Protein AF-A0A444HBX6-F1 (afdb_monomer_lite)

Organism: NCBI:txid2502784

Radius of gyration: 24.11 Å; chains: 1; bounding box: 71×38×73 Å

pLDDT: mean 81.41, std 16.34, range [41.31, 98.38]

Secondary structure (DSSP, 8-state):
----------------PPP-------TT-----PPPHHHHHHHHHHHHHTSHHHHHHHHHHHHHHHHH---S-GGG--SHHHHHHHHHHSGGGSS-SSHHHHHHHHHHHHHHHHHHHHHTHHHHHHHHHH-TTHHHHHSPPPP----HHHHHHHHHHHHHHHHHHHHHHHHHTSS-SSTTHHHHHHHHHHHHHHHHHHHHHHHHHHHHHHT-

Foldseek 3Di:
DDDDDDDDDDDDDDDPDDDDDDPPPDPDPPDPPDDDLLNQLLVLVVVLCPDPLNVVLLVLLLVLLQQLQDLDQLVVQLDPVSVLVSCVVCVVVGNQPDSVSNVVSVVVNLVSLVVSCVVSVSNLVSLQVVAAPSQLVNPDQDDDDDDPLLVVLSVQLRVQLSVLSNQLRRQLRPDDDDPSNSSSNSSSSNNSSSSNVVSVVSSVVSCVVVVD

Structure (mmCIF, N/CA/C/O backbone):
data_AF-A0A444HBX6-F1
#
_entry.id   AF-A0A444HBX6-F1
#
loop_
_atom_site.group_PDB
_atom_site.id
_atom_site.type_symbol
_atom_site.label_atom_id
_atom_site.label_alt_id
_atom_site.label_comp_id
_atom_site.label_asym_id
_atom_site.label_entity_id
_atom_site.label_seq_id
_atom_site.pdbx_PDB_ins_code
_atom_site.Cartn_x
_atom_site.Cartn_y
_atom_site.Cartn_z
_atom_site.occupancy
_atom_site.B_iso_or_equiv
_atom_site.auth_seq_id
_atom_site.auth_comp_id
_atom_site.auth_asym_id
_atom_site.auth_atom_id
_atom_site.pdbx_PDB_model_num
ATOM 1 N N . MET A 1 1 ? -36.139 23.690 -35.657 1.00 41.31 1 MET A N 1
ATOM 2 C CA . MET A 1 1 ? -35.366 24.179 -36.821 1.00 41.31 1 MET A CA 1
ATOM 3 C C . MET A 1 1 ? -34.159 23.275 -37.006 1.00 41.31 1 MET A C 1
ATOM 5 O O . MET A 1 1 ? -33.381 23.130 -36.076 1.00 41.31 1 MET A O 1
ATOM 9 N N . LYS A 1 2 ? -34.064 22.611 -38.162 1.00 42.12 2 LYS A N 1
ATOM 10 C CA . LYS A 1 2 ? -32.923 21.779 -38.570 1.00 42.12 2 LYS A CA 1
ATOM 11 C C . LYS A 1 2 ? -31.726 22.678 -38.880 1.00 42.12 2 LYS A C 1
ATOM 13 O O . LYS A 1 2 ? -31.923 23.624 -39.636 1.00 42.12 2 LYS A O 1
ATOM 18 N N . LYS A 1 3 ? -30.519 22.333 -38.421 1.00 56.31 3 LYS A N 1
ATOM 19 C CA . LYS A 1 3 ? -29.278 22.606 -39.165 1.00 56.31 3 LYS A CA 1
ATOM 20 C C . LYS A 1 3 ? -28.307 21.440 -38.992 1.00 56.31 3 LYS A C 1
ATOM 22 O O . LYS A 1 3 ? -27.805 21.177 -37.908 1.00 56.31 3 LYS A O 1
ATOM 27 N N . VAL A 1 4 ? -28.140 20.738 -40.104 1.00 56.91 4 VAL A N 1
ATOM 28 C CA . VAL A 1 4 ? -27.097 19.764 -40.412 1.00 56.91 4 VAL A CA 1
ATOM 29 C C . VAL A 1 4 ? -25.818 20.548 -40.707 1.00 56.91 4 VAL A C 1
ATOM 31 O O . VAL A 1 4 ? -25.890 21.538 -41.433 1.00 56.91 4 VAL A O 1
ATOM 34 N N . PHE A 1 5 ? -24.671 20.099 -40.199 1.00 60.59 5 PHE A N 1
ATOM 35 C CA . PHE A 1 5 ? -23.374 20.401 -40.803 1.00 60.59 5 PHE A CA 1
ATOM 36 C C . PHE A 1 5 ? -22.521 19.134 -40.810 1.00 60.59 5 PHE A C 1
ATOM 38 O O . PHE A 1 5 ? -22.325 18.482 -39.789 1.00 60.59 5 PHE A O 1
ATOM 45 N N . LEU A 1 6 ? -22.097 18.783 -42.017 1.00 62.16 6 LEU A N 1
ATOM 46 C CA . LEU A 1 6 ? -21.413 17.573 -42.433 1.00 62.16 6 LEU A CA 1
ATOM 47 C C . LEU A 1 6 ? -20.254 18.058 -43.303 1.00 62.16 6 LEU A C 1
ATOM 49 O O . LEU A 1 6 ? -20.517 18.692 -44.317 1.00 62.16 6 LEU A O 1
ATOM 53 N N . LEU A 1 7 ? -19.008 17.829 -42.887 1.00 55.97 7 LEU A N 1
ATOM 54 C CA . LEU A 1 7 ? -17.778 18.012 -43.678 1.00 55.97 7 LEU A CA 1
ATOM 55 C C . LEU A 1 7 ? -16.644 17.344 -42.868 1.00 55.97 7 LEU A C 1
ATOM 57 O O . LEU A 1 7 ? -16.314 17.815 -41.788 1.00 55.97 7 LEU A O 1
ATOM 61 N N . ALA A 1 8 ? -16.233 16.104 -43.143 1.00 52.81 8 ALA A N 1
ATOM 62 C CA . ALA A 1 8 ? -15.392 15.643 -44.253 1.00 52.81 8 ALA A CA 1
ATOM 63 C C . ALA A 1 8 ? -14.004 16.312 -44.282 1.00 52.81 8 ALA A C 1
ATOM 65 O O . ALA A 1 8 ? -13.866 17.405 -44.815 1.00 52.81 8 ALA A O 1
ATOM 66 N N . SER A 1 9 ? -12.976 15.615 -43.780 1.00 62.78 9 SER A N 1
ATOM 67 C CA . SER A 1 9 ? -11.655 15.602 -44.425 1.00 62.78 9 SER A CA 1
ATOM 68 C C . SER A 1 9 ? -10.832 14.397 -43.963 1.00 62.78 9 SER A C 1
ATOM 70 O O . SER A 1 9 ? -10.358 14.332 -42.832 1.00 62.78 9 SER A O 1
ATOM 72 N N . MET A 1 10 ? -10.671 13.441 -44.877 1.00 53.47 10 MET A N 1
ATOM 73 C CA . MET A 1 10 ? -9.572 12.479 -44.894 1.00 53.47 10 MET A CA 1
ATOM 74 C C . MET A 1 10 ? -8.239 13.219 -45.044 1.00 53.47 10 MET A C 1
ATOM 76 O O . MET A 1 10 ? -8.146 14.119 -45.873 1.00 53.47 10 MET A O 1
ATOM 80 N N . CYS A 1 11 ? -7.212 12.751 -44.337 1.00 62.53 11 CYS A N 1
ATOM 81 C CA . CYS A 1 11 ? -5.825 12.767 -44.799 1.00 62.53 11 CYS A CA 1
ATOM 82 C C . CYS A 1 11 ? -5.153 11.480 -44.303 1.00 62.53 11 CYS A C 1
ATOM 84 O O . CYS A 1 11 ? -4.666 11.407 -43.178 1.00 62.53 11 CYS A O 1
ATOM 86 N N . LEU A 1 12 ? -5.166 10.455 -45.156 1.00 54.81 12 LEU A N 1
ATOM 87 C CA . LEU A 1 12 ? -4.178 9.383 -45.133 1.00 54.81 12 LEU A CA 1
ATOM 88 C C . LEU A 1 12 ? -2.981 9.876 -45.944 1.00 54.81 12 LEU A C 1
ATOM 90 O O . LEU A 1 12 ? -3.142 10.167 -47.127 1.00 54.81 12 LEU A O 1
ATOM 94 N N . ILE A 1 13 ? -1.794 9.922 -45.344 1.00 64.31 13 ILE A N 1
ATOM 95 C CA . ILE A 1 13 ? -0.553 9.753 -46.100 1.00 64.31 13 ILE A CA 1
ATOM 96 C C . ILE A 1 13 ? 0.488 9.060 -45.229 1.00 64.31 13 ILE A C 1
ATOM 98 O O . ILE A 1 13 ? 0.796 9.474 -44.114 1.00 64.31 13 ILE A O 1
ATOM 102 N N . PHE A 1 14 ? 0.968 7.959 -45.792 1.00 51.47 14 PHE A N 1
ATOM 103 C CA . PHE A 1 14 ? 2.057 7.117 -45.349 1.00 51.47 14 PHE A CA 1
ATOM 104 C C . PHE A 1 14 ? 3.378 7.889 -45.397 1.00 51.47 14 PHE A C 1
ATOM 106 O O . PHE A 1 14 ? 3.681 8.515 -46.410 1.00 51.47 14 PHE A O 1
ATOM 113 N N . SER A 1 15 ? 4.201 7.734 -44.362 1.00 47.50 15 SER A N 1
ATOM 114 C CA . SER A 1 15 ? 5.647 7.950 -44.458 1.00 47.50 15 SER A CA 1
ATOM 115 C C . SER A 1 15 ? 6.360 6.679 -44.011 1.00 47.50 15 SER A C 1
ATOM 117 O O . SER A 1 15 ? 6.789 6.551 -42.868 1.00 47.50 15 SER A O 1
ATOM 119 N N . CYS A 1 16 ? 6.474 5.727 -44.937 1.00 49.69 16 CYS A N 1
ATOM 120 C CA . CYS A 1 16 ? 7.562 4.758 -44.927 1.00 49.69 16 CYS A CA 1
ATOM 121 C C . CYS A 1 16 ? 8.830 5.525 -45.321 1.00 49.69 16 CYS A C 1
ATOM 123 O O . CYS A 1 16 ? 9.009 5.879 -46.485 1.00 49.69 16 CYS A O 1
ATOM 125 N N . SER A 1 17 ? 9.673 5.851 -44.343 1.00 45.94 17 SER A N 1
ATOM 126 C CA . SER A 1 17 ? 11.019 6.344 -44.627 1.00 45.94 17 SER A CA 1
ATOM 127 C C . SER A 1 17 ? 11.849 5.180 -45.150 1.00 45.94 17 SER A C 1
ATOM 129 O O . SER A 1 17 ? 11.986 4.169 -44.467 1.00 45.94 17 SER A O 1
ATOM 131 N N . ASN A 1 18 ? 12.381 5.350 -46.358 1.00 52.59 18 ASN A N 1
ATOM 132 C CA . ASN A 1 18 ? 13.258 4.402 -47.029 1.00 52.59 18 ASN A CA 1
ATOM 133 C C . ASN A 1 18 ? 14.454 4.008 -46.155 1.00 52.59 18 ASN A C 1
ATOM 135 O O . ASN A 1 18 ? 15.141 4.868 -45.594 1.00 52.59 18 ASN A O 1
ATOM 139 N N . GLU A 1 19 ? 14.715 2.703 -46.134 1.00 50.31 19 GLU A N 1
ATOM 140 C CA . GLU A 1 19 ? 15.995 2.107 -45.776 1.00 50.31 19 GLU A CA 1
ATOM 141 C C . GLU A 1 19 ? 17.095 2.708 -46.658 1.00 50.31 19 GLU A C 1
ATOM 143 O O . GLU A 1 19 ? 17.028 2.698 -47.889 1.00 50.31 19 GLU A O 1
ATOM 148 N N . LYS A 1 20 ? 18.114 3.265 -46.008 1.00 53.78 20 LYS A N 1
ATOM 149 C CA . LYS A 1 20 ? 19.443 3.378 -46.592 1.00 53.78 20 LYS A CA 1
ATOM 150 C C . LYS A 1 20 ? 20.302 2.359 -45.873 1.00 53.78 20 LYS A C 1
ATOM 152 O O . LYS A 1 20 ? 20.535 2.509 -44.674 1.00 53.78 20 LYS A O 1
ATOM 157 N N . ASP A 1 21 ? 20.762 1.366 -46.620 1.00 53.25 21 ASP A N 1
ATOM 158 C CA . ASP A 1 21 ? 21.836 0.480 -46.204 1.00 53.25 21 ASP A CA 1
ATOM 159 C C . ASP A 1 21 ? 23.070 1.326 -45.888 1.00 53.25 21 ASP A C 1
ATOM 161 O O . ASP A 1 21 ? 23.710 1.913 -46.763 1.00 53.25 21 ASP A O 1
ATOM 165 N N . ILE A 1 22 ? 23.358 1.438 -44.596 1.00 52.16 22 ILE A N 1
ATOM 166 C CA . ILE A 1 22 ? 24.622 1.938 -44.086 1.00 52.16 22 ILE A CA 1
ATOM 167 C C . ILE A 1 22 ? 25.452 0.694 -43.767 1.00 52.16 22 ILE A C 1
ATOM 169 O O . ILE A 1 22 ? 25.302 0.092 -42.705 1.00 52.16 22 ILE A O 1
ATOM 173 N N . GLU A 1 23 ? 26.339 0.307 -44.683 1.00 51.31 23 GLU A N 1
ATOM 174 C CA . GLU A 1 23 ? 27.456 -0.582 -44.358 1.00 51.31 23 GLU A CA 1
ATOM 175 C C . GLU A 1 23 ? 28.467 0.201 -43.506 1.00 51.31 23 GLU A C 1
ATOM 177 O O . GLU A 1 23 ? 29.349 0.895 -44.013 1.00 51.31 23 GLU A O 1
ATOM 182 N N . LEU A 1 24 ? 28.323 0.117 -42.181 1.00 48.78 24 LEU A N 1
ATOM 183 C CA . LEU A 1 24 ? 29.358 0.534 -41.237 1.00 48.78 24 LEU A CA 1
ATOM 184 C C . LEU A 1 24 ? 30.285 -0.652 -40.974 1.00 48.78 24 LEU A C 1
ATOM 186 O O . LEU A 1 24 ? 30.012 -1.524 -40.151 1.00 48.78 24 LEU A O 1
ATOM 190 N N . ASN A 1 25 ? 31.403 -0.659 -41.692 1.00 60.06 25 ASN A N 1
ATOM 191 C CA . ASN A 1 25 ? 32.564 -1.477 -41.380 1.00 60.06 25 ASN A CA 1
ATOM 192 C C . ASN A 1 25 ? 33.281 -0.863 -40.164 1.00 60.06 25 ASN A C 1
ATOM 194 O O . ASN A 1 25 ? 34.172 -0.030 -40.324 1.00 60.06 25 ASN A O 1
ATOM 198 N N . ASP A 1 26 ? 32.846 -1.223 -38.954 1.00 48.97 26 ASP A N 1
ATOM 199 C CA . ASP A 1 26 ? 33.481 -0.787 -37.708 1.00 48.97 26 ASP A CA 1
ATOM 200 C C . ASP A 1 26 ? 33.892 -1.996 -36.856 1.00 48.97 26 ASP A C 1
ATOM 202 O O . ASP A 1 26 ? 33.161 -2.504 -36.001 1.00 48.97 26 ASP A O 1
ATOM 206 N N . SER A 1 27 ? 35.105 -2.477 -37.119 1.00 55.25 27 SER A N 1
ATOM 207 C CA . SER A 1 27 ? 35.748 -3.616 -36.453 1.00 55.25 27 SER A CA 1
ATOM 208 C C . SER A 1 27 ? 36.220 -3.314 -35.022 1.00 55.25 27 SER A C 1
ATOM 210 O O . SER A 1 27 ? 37.177 -3.923 -34.555 1.00 55.25 27 SER A O 1
ATOM 212 N N . ASN A 1 28 ? 35.569 -2.392 -34.305 1.00 54.25 28 ASN A N 1
ATOM 213 C CA . ASN A 1 28 ? 35.835 -2.109 -32.890 1.00 54.25 28 ASN A CA 1
ATOM 214 C C . ASN A 1 28 ? 34.568 -1.736 -32.098 1.00 54.25 28 ASN A C 1
ATOM 216 O O . ASN A 1 28 ? 34.609 -0.953 -31.144 1.00 54.25 28 ASN A O 1
ATOM 220 N N . SER A 1 29 ? 33.430 -2.343 -32.445 1.00 43.62 29 SER A N 1
ATOM 221 C CA . SER A 1 29 ? 32.210 -2.235 -31.643 1.00 43.62 29 SER A CA 1
ATOM 222 C C . SER A 1 29 ? 32.393 -2.943 -30.296 1.00 43.62 29 SER A C 1
ATOM 224 O O . SER A 1 29 ? 32.225 -4.157 -30.168 1.00 43.62 29 SER A O 1
ATOM 226 N N . LYS A 1 30 ? 32.738 -2.175 -29.253 1.00 52.16 30 LYS A N 1
ATOM 227 C CA . LYS A 1 30 ? 32.404 -2.547 -27.874 1.00 52.16 30 LYS A CA 1
ATOM 228 C C . LYS A 1 30 ? 30.903 -2.797 -27.870 1.00 52.16 30 LYS A C 1
ATOM 230 O O . LYS A 1 30 ? 30.147 -1.839 -28.007 1.00 52.16 30 LYS A O 1
ATOM 235 N N . SER A 1 31 ? 30.485 -4.059 -27.757 1.00 45.28 31 SER A N 1
ATOM 236 C CA . SER A 1 31 ? 29.070 -4.421 -27.779 1.00 45.28 31 SER A CA 1
ATOM 237 C C . SER A 1 31 ? 28.326 -3.538 -26.781 1.00 45.28 31 SER A C 1
ATOM 239 O O . SER A 1 31 ? 28.537 -3.656 -25.570 1.00 45.28 31 SER A O 1
ATOM 241 N N . ILE A 1 32 ? 27.496 -2.625 -27.281 1.00 51.28 32 ILE A N 1
ATOM 242 C CA . ILE A 1 32 ? 26.556 -1.882 -26.453 1.00 51.28 32 ILE A CA 1
ATOM 243 C C . ILE A 1 32 ? 25.589 -2.947 -25.947 1.00 51.28 32 ILE A C 1
ATOM 245 O O . ILE A 1 32 ? 24.684 -3.361 -26.669 1.00 51.28 32 ILE A O 1
ATOM 249 N N . GLN A 1 33 ? 25.842 -3.476 -24.749 1.00 52.78 33 GLN A N 1
ATOM 250 C CA . GLN A 1 33 ? 24.923 -4.411 -24.123 1.00 52.78 33 GLN A CA 1
ATOM 251 C C . GLN A 1 33 ? 23.609 -3.659 -23.931 1.00 52.78 33 GLN A C 1
ATOM 253 O O . GLN A 1 33 ? 23.530 -2.706 -23.152 1.00 52.78 33 GLN A O 1
ATOM 258 N N . GLN A 1 34 ? 22.588 -4.043 -24.696 1.00 60.56 34 GLN A N 1
ATOM 259 C CA . GLN A 1 34 ? 21.232 -3.595 -24.431 1.00 60.56 34 GLN A CA 1
ATOM 260 C C . GLN A 1 34 ? 20.900 -4.007 -22.998 1.00 60.56 34 GLN A C 1
ATOM 262 O O . GLN A 1 34 ? 20.965 -5.189 -22.663 1.00 60.56 34 GLN A O 1
ATOM 267 N N . LYS A 1 35 ? 20.584 -3.023 -22.149 1.00 64.62 35 LYS A N 1
ATOM 268 C CA . LYS A 1 35 ? 20.084 -3.282 -20.797 1.00 64.62 35 LYS A CA 1
ATOM 269 C C . LYS A 1 35 ? 18.912 -4.250 -20.884 1.00 64.62 35 LYS A C 1
ATOM 271 O O . LYS A 1 35 ? 18.015 -4.055 -21.712 1.00 64.62 35 LYS A O 1
ATOM 276 N N . THR A 1 36 ? 18.926 -5.265 -20.030 1.00 76.38 36 THR A N 1
ATOM 277 C CA . THR A 1 36 ? 17.813 -6.206 -19.940 1.00 76.38 36 THR A CA 1
ATOM 278 C C . THR A 1 36 ? 16.554 -5.461 -19.486 1.00 76.38 36 THR A C 1
ATOM 280 O O . THR A 1 36 ? 16.629 -4.382 -18.892 1.00 76.38 36 THR A O 1
ATOM 283 N N . THR A 1 37 ? 15.373 -6.013 -19.759 1.00 73.81 37 THR A N 1
ATOM 284 C CA . THR A 1 37 ? 14.104 -5.454 -19.257 1.00 73.81 37 THR A CA 1
ATOM 285 C C . THR A 1 37 ? 14.088 -5.387 -17.721 1.00 73.81 37 THR A C 1
ATOM 287 O O . THR A 1 37 ? 13.593 -4.430 -17.133 1.00 73.81 37 THR A O 1
ATOM 290 N N . THR A 1 38 ? 14.760 -6.323 -17.043 1.00 75.25 38 THR A N 1
ATOM 291 C CA . THR A 1 38 ? 14.945 -6.293 -15.582 1.00 75.25 38 THR A CA 1
ATOM 292 C C . THR A 1 38 ? 15.789 -5.100 -15.109 1.00 75.25 38 THR A C 1
ATOM 294 O O . THR A 1 38 ? 15.423 -4.459 -14.125 1.00 75.25 38 THR A O 1
ATOM 297 N N . ASP A 1 39 ? 16.854 -4.723 -15.827 1.00 84.75 39 ASP A N 1
ATOM 298 C CA . ASP A 1 39 ? 17.668 -3.545 -15.474 1.00 84.75 39 ASP A CA 1
ATOM 299 C C . ASP A 1 39 ? 16.888 -2.231 -15.627 1.00 84.75 39 ASP A C 1
ATOM 301 O O . ASP A 1 39 ? 17.108 -1.270 -14.884 1.00 84.75 39 ASP A O 1
ATOM 305 N N . LYS A 1 40 ? 15.974 -2.172 -16.605 1.00 90.06 40 LYS A N 1
ATOM 306 C CA . LYS A 1 40 ? 15.079 -1.022 -16.794 1.00 90.06 40 LYS A CA 1
ATOM 307 C C . LYS A 1 40 ? 14.058 -0.928 -15.671 1.00 90.06 40 LYS A C 1
ATOM 309 O O . LYS A 1 40 ? 13.887 0.153 -15.116 1.00 90.06 40 LYS A O 1
ATOM 314 N N . LEU A 1 41 ? 13.443 -2.050 -15.296 1.00 88.62 41 LEU A N 1
ATOM 315 C CA . LEU A 1 41 ? 12.495 -2.093 -14.187 1.00 88.62 41 LEU A CA 1
ATOM 316 C C . LEU A 1 41 ? 13.138 -1.617 -12.880 1.00 88.62 41 LEU A C 1
ATOM 318 O O . LEU A 1 41 ? 12.551 -0.792 -12.188 1.00 88.62 41 LEU A O 1
ATOM 322 N N . ALA A 1 42 ? 14.354 -2.079 -12.571 1.00 90.94 42 ALA A N 1
ATOM 323 C CA . ALA A 1 42 ? 15.092 -1.642 -11.386 1.00 90.94 42 ALA A CA 1
ATOM 324 C C . ALA A 1 42 ? 15.354 -0.125 -11.396 1.00 90.94 42 ALA A C 1
ATOM 326 O O . ALA A 1 42 ? 15.133 0.548 -10.390 1.00 90.94 42 ALA A O 1
ATOM 327 N N . LEU A 1 43 ? 15.771 0.426 -12.544 1.00 93.31 43 LEU A N 1
ATOM 328 C CA . LEU A 1 43 ? 15.991 1.864 -12.718 1.00 93.31 43 LEU A CA 1
ATOM 329 C C . LEU A 1 43 ? 14.699 2.675 -12.537 1.00 93.31 43 LEU A C 1
ATOM 331 O O . LEU A 1 43 ? 14.703 3.693 -11.843 1.00 93.31 43 LEU A O 1
ATOM 335 N N . TYR A 1 44 ? 13.600 2.248 -13.161 1.00 93.00 44 TYR A N 1
ATOM 336 C CA . TYR A 1 44 ? 12.317 2.940 -13.053 1.00 93.00 44 TYR A CA 1
ATOM 337 C C . TYR A 1 44 ? 11.717 2.821 -11.657 1.00 93.00 44 TYR A C 1
ATOM 339 O O . TYR A 1 44 ? 11.150 3.790 -11.165 1.00 93.00 44 TYR A O 1
ATOM 347 N N . TYR A 1 45 ? 11.896 1.682 -10.990 1.00 92.38 45 TYR A N 1
ATOM 348 C CA . TYR A 1 45 ? 11.498 1.514 -9.599 1.00 92.38 45 TYR A CA 1
ATOM 349 C C . TYR A 1 45 ? 12.282 2.445 -8.674 1.00 92.38 45 TYR A C 1
ATOM 351 O O . TYR A 1 45 ? 11.668 3.151 -7.882 1.00 92.38 45 TYR A O 1
ATOM 359 N N . ASP A 1 46 ? 13.613 2.504 -8.799 1.00 93.50 46 ASP A N 1
ATOM 360 C CA . ASP A 1 46 ? 14.430 3.418 -7.993 1.00 93.50 46 ASP A CA 1
ATOM 361 C C . ASP A 1 46 ? 14.054 4.884 -8.263 1.00 93.50 46 ASP A C 1
ATOM 363 O O . ASP A 1 46 ? 13.922 5.675 -7.333 1.00 93.50 46 ASP A O 1
ATOM 367 N N . THR A 1 47 ? 13.768 5.237 -9.518 1.00 95.19 47 THR A N 1
ATOM 368 C CA . THR A 1 47 ? 13.266 6.574 -9.872 1.00 95.19 47 THR A CA 1
ATOM 369 C C . THR A 1 47 ? 11.913 6.858 -9.213 1.00 95.19 47 THR A C 1
ATOM 371 O O . THR A 1 47 ? 11.739 7.919 -8.616 1.00 95.19 47 THR A O 1
ATOM 374 N N . MET A 1 48 ? 10.978 5.904 -9.275 1.00 94.56 48 MET A N 1
ATOM 375 C CA . MET A 1 48 ? 9.648 6.027 -8.681 1.00 94.56 48 MET A CA 1
ATOM 376 C C . MET A 1 48 ? 9.734 6.212 -7.169 1.00 94.56 48 MET A C 1
ATOM 378 O O . MET A 1 48 ? 9.186 7.182 -6.662 1.00 94.56 48 MET A O 1
ATOM 382 N N . ILE A 1 49 ? 10.429 5.333 -6.438 1.00 93.75 49 ILE A N 1
ATOM 383 C CA . ILE A 1 49 ? 10.443 5.394 -4.965 1.00 93.75 49 ILE A CA 1
ATOM 384 C C . ILE A 1 49 ? 11.117 6.657 -4.415 1.00 93.75 49 ILE A C 1
ATOM 386 O O . ILE A 1 49 ? 10.861 7.040 -3.276 1.00 93.75 49 ILE A O 1
ATOM 390 N N . ASN A 1 50 ? 11.970 7.302 -5.216 1.00 95.06 50 ASN A N 1
ATOM 391 C CA . ASN A 1 50 ? 12.617 8.568 -4.881 1.00 95.06 50 ASN A CA 1
ATOM 392 C C . ASN A 1 50 ? 11.845 9.795 -5.414 1.00 95.06 50 ASN A C 1
ATOM 394 O O . ASN A 1 50 ? 12.287 10.928 -5.209 1.00 95.06 50 ASN A O 1
ATOM 398 N N . SER A 1 51 ? 10.711 9.609 -6.102 1.00 96.81 51 SER A N 1
ATOM 399 C CA . SER A 1 51 ? 9.924 10.710 -6.663 1.00 96.81 51 SER A CA 1
ATOM 400 C C . SER A 1 51 ? 9.079 11.412 -5.583 1.00 96.81 51 SER A C 1
ATOM 402 O O . SER A 1 51 ? 8.567 10.754 -4.670 1.00 96.81 51 SER A O 1
ATOM 404 N N . PRO A 1 52 ? 8.869 12.743 -5.668 1.00 98.19 52 PRO A N 1
ATOM 405 C CA . PRO A 1 52 ? 8.010 13.460 -4.724 1.00 98.19 52 PRO A CA 1
ATOM 406 C C . PRO A 1 52 ? 6.583 12.904 -4.671 1.00 98.19 52 PRO A C 1
ATOM 408 O O . PRO A 1 52 ? 6.007 12.774 -3.594 1.00 98.19 52 PRO A O 1
ATOM 411 N N . GLU A 1 53 ? 6.013 12.546 -5.822 1.00 97.31 53 GLU A N 1
ATOM 412 C CA . GLU A 1 53 ? 4.673 11.970 -5.925 1.00 97.31 53 GLU A CA 1
ATOM 413 C C . GLU A 1 53 ? 4.550 10.637 -5.194 1.00 97.31 53 GLU A C 1
ATOM 415 O O . GLU A 1 53 ? 3.565 10.437 -4.481 1.00 97.31 53 GLU A O 1
ATOM 420 N N . TYR A 1 54 ? 5.541 9.753 -5.336 1.00 95.75 54 TYR A N 1
ATOM 421 C CA . TYR A 1 54 ? 5.557 8.489 -4.612 1.00 95.75 54 TYR A CA 1
ATOM 422 C C . TYR A 1 54 ? 5.688 8.728 -3.112 1.00 95.75 54 TYR A C 1
ATOM 424 O O . TYR A 1 54 ? 4.906 8.177 -2.351 1.00 95.75 54 TYR A O 1
ATOM 432 N N . ILE A 1 55 ? 6.611 9.590 -2.676 1.00 96.00 55 ILE A N 1
ATOM 433 C CA . ILE A 1 55 ? 6.813 9.895 -1.251 1.00 96.00 55 ILE A CA 1
ATOM 434 C C . ILE A 1 55 ? 5.530 10.464 -0.625 1.00 96.00 55 ILE A C 1
ATOM 436 O O . ILE A 1 55 ? 5.146 10.077 0.478 1.00 96.00 55 ILE A O 1
ATOM 440 N N . MET A 1 56 ? 4.835 11.371 -1.320 1.00 97.69 56 MET A N 1
ATOM 441 C CA . MET A 1 56 ? 3.553 11.910 -0.856 1.00 97.69 56 MET A CA 1
ATOM 442 C C . MET A 1 56 ? 2.469 10.831 -0.778 1.00 97.69 56 MET A C 1
ATOM 444 O O . MET A 1 56 ? 1.736 10.776 0.210 1.00 97.69 56 MET A O 1
ATOM 448 N N . TYR A 1 57 ? 2.366 9.985 -1.806 1.00 96.56 57 TYR A N 1
ATOM 449 C CA . TYR A 1 57 ? 1.430 8.864 -1.841 1.00 96.56 57 TYR A CA 1
ATOM 450 C C . TYR A 1 57 ? 1.703 7.853 -0.719 1.00 96.56 57 TYR A C 1
ATOM 452 O O . TYR A 1 57 ? 0.794 7.540 0.041 1.00 96.56 57 TYR A O 1
ATOM 460 N N . ASP A 1 58 ? 2.947 7.401 -0.571 1.00 95.19 58 ASP A N 1
ATOM 461 C CA . ASP A 1 58 ? 3.401 6.428 0.427 1.00 95.19 58 ASP A CA 1
ATOM 462 C C . ASP A 1 58 ? 3.154 6.925 1.860 1.00 95.19 58 ASP A C 1
ATOM 464 O O . ASP A 1 58 ? 2.616 6.195 2.692 1.00 95.19 58 ASP A O 1
ATOM 468 N N . ASN A 1 59 ? 3.436 8.202 2.138 1.00 96.38 59 ASN A N 1
ATOM 469 C CA . ASN A 1 59 ? 3.125 8.808 3.433 1.00 96.38 59 ASN A CA 1
ATOM 470 C C . ASN A 1 59 ? 1.613 8.846 3.710 1.00 96.38 59 ASN A C 1
ATOM 472 O O . ASN A 1 59 ? 1.183 8.507 4.813 1.00 96.38 59 ASN A O 1
ATOM 476 N N . ALA A 1 60 ? 0.798 9.236 2.724 1.00 97.75 60 ALA A N 1
ATOM 477 C CA . ALA A 1 60 ? -0.658 9.256 2.871 1.00 97.75 60 ALA A CA 1
ATOM 478 C C . ALA A 1 60 ? -1.245 7.844 3.024 1.00 97.75 60 ALA A C 1
ATOM 480 O O . ALA A 1 60 ? -2.195 7.654 3.779 1.00 97.75 60 ALA A O 1
ATOM 481 N N . LEU A 1 61 ? -0.674 6.856 2.332 1.00 96.12 61 LEU A N 1
ATOM 482 C CA . LEU A 1 61 ? -1.065 5.453 2.413 1.00 96.12 61 LEU A CA 1
ATOM 483 C C . LEU A 1 61 ? -0.806 4.896 3.815 1.00 96.12 61 LEU A C 1
ATOM 485 O O . LEU A 1 61 ? -1.705 4.308 4.411 1.00 96.12 61 LEU A O 1
ATOM 489 N N . LYS A 1 62 ? 0.389 5.135 4.365 1.00 94.12 62 LYS A N 1
ATOM 490 C CA . LYS A 1 62 ? 0.759 4.726 5.728 1.00 94.12 62 LYS A CA 1
ATOM 491 C C . LYS A 1 62 ? -0.136 5.366 6.785 1.00 94.12 62 LYS A C 1
ATOM 493 O O . LYS A 1 62 ? -0.636 4.652 7.650 1.00 94.12 62 LYS A O 1
ATOM 498 N N . ASP A 1 63 ? -0.378 6.675 6.684 1.00 96.44 63 ASP A N 1
ATOM 499 C CA . ASP A 1 63 ? -1.284 7.402 7.587 1.00 96.44 63 ASP A CA 1
ATOM 500 C C . ASP A 1 63 ? -2.724 6.871 7.503 1.00 96.44 63 ASP A C 1
ATOM 502 O O . ASP A 1 63 ? -3.402 6.714 8.518 1.00 96.44 63 ASP A O 1
ATOM 506 N N . PHE A 1 64 ? -3.192 6.540 6.297 1.00 97.31 64 PHE A N 1
ATOM 507 C CA . PHE A 1 64 ? -4.519 5.965 6.100 1.00 97.31 64 PHE A CA 1
ATOM 508 C C . PHE A 1 64 ? -4.634 4.563 6.709 1.00 97.31 64 PHE A C 1
ATOM 510 O O . PHE A 1 64 ? -5.576 4.300 7.454 1.00 97.31 64 PHE A O 1
ATOM 517 N N . VAL A 1 65 ? -3.668 3.675 6.442 1.00 95.00 65 VAL A N 1
ATOM 518 C CA . VAL A 1 65 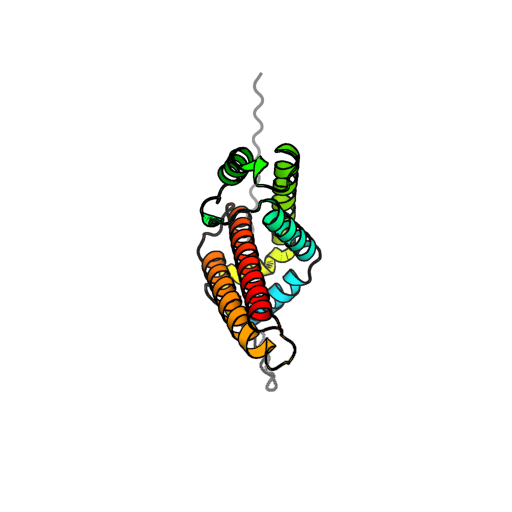? -3.638 2.306 6.990 1.00 95.00 65 VAL A CA 1
ATOM 519 C C . VAL A 1 65 ? -3.560 2.316 8.517 1.00 95.00 65 VAL A C 1
ATOM 521 O O . VAL A 1 65 ? -4.246 1.522 9.160 1.00 95.00 65 VAL A O 1
ATOM 524 N N . SER A 1 66 ? -2.786 3.226 9.120 1.00 94.88 66 SER A N 1
ATOM 525 C CA . SER A 1 66 ? -2.736 3.329 10.581 1.00 94.88 66 SER A CA 1
ATOM 526 C C . SER A 1 66 ? -4.066 3.802 11.169 1.00 94.88 66 SER A C 1
ATOM 528 O O . SER A 1 66 ? -4.538 3.218 12.139 1.00 94.88 66 SER A O 1
ATOM 530 N N . LY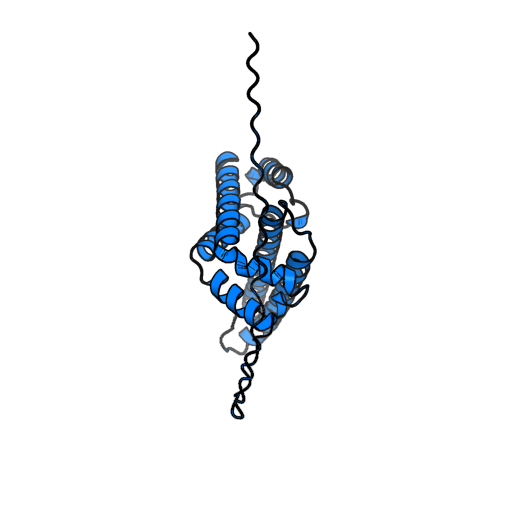S A 1 67 ? -4.707 4.811 10.563 1.00 97.19 67 LYS A N 1
ATOM 531 C CA . LYS A 1 67 ? -5.944 5.409 11.092 1.00 97.19 67 LYS A CA 1
ATOM 532 C C . LYS A 1 67 ? -7.192 4.579 10.838 1.00 97.19 67 LYS A C 1
ATOM 534 O O . LYS A 1 67 ? -8.124 4.633 11.636 1.00 97.19 67 LYS A O 1
ATOM 539 N N . ILE A 1 68 ? -7.251 3.827 9.741 1.00 96.44 68 ILE A N 1
ATOM 540 C CA . ILE A 1 68 ? -8.407 2.969 9.459 1.00 96.44 68 ILE A CA 1
ATOM 541 C C . ILE A 1 68 ? -8.467 1.769 10.411 1.00 96.44 68 ILE A C 1
ATOM 543 O O . ILE A 1 68 ? -9.555 1.255 10.654 1.00 96.44 68 ILE A O 1
ATOM 547 N N . ASN A 1 69 ? -7.320 1.359 10.975 1.00 94.00 69 ASN A N 1
ATOM 548 C CA . ASN A 1 69 ? -7.213 0.287 11.969 1.00 94.00 69 ASN A CA 1
ATOM 549 C C . ASN A 1 69 ? -7.935 -1.007 11.535 1.00 94.00 69 ASN A C 1
ATOM 551 O O . ASN A 1 69 ? -8.582 -1.695 12.326 1.00 94.00 69 ASN A O 1
ATOM 555 N N . TYR A 1 70 ? -7.860 -1.317 10.240 1.00 93.81 70 TYR A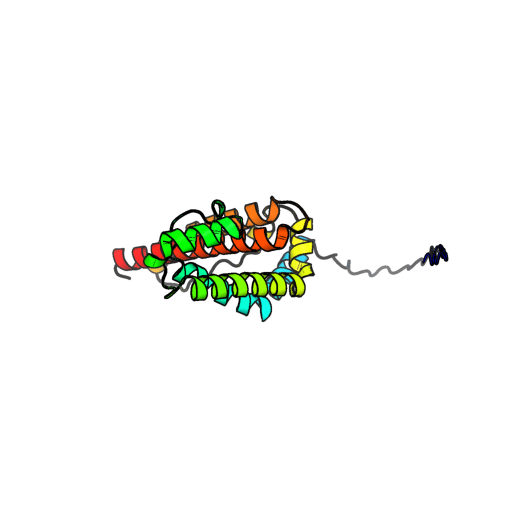 N 1
ATOM 556 C CA . TYR A 1 70 ? -8.407 -2.542 9.679 1.00 93.81 70 TYR A CA 1
ATOM 557 C C . TYR A 1 70 ? -7.384 -3.670 9.829 1.00 93.81 70 TYR A C 1
ATOM 559 O O . TYR A 1 70 ? -6.232 -3.519 9.429 1.00 93.81 70 TYR A O 1
ATOM 567 N N . ASP A 1 71 ? -7.795 -4.786 10.428 1.00 89.56 71 ASP A N 1
ATOM 568 C CA . ASP A 1 71 ? -6.952 -5.962 10.678 1.00 89.56 71 ASP A CA 1
ATOM 569 C C . ASP A 1 71 ? -7.202 -7.120 9.694 1.00 89.56 71 ASP A C 1
ATOM 571 O O . ASP A 1 71 ? -6.495 -8.140 9.729 1.00 89.56 71 ASP A O 1
ATOM 575 N N . GLY A 1 72 ? -8.215 -6.963 8.837 1.00 90.62 72 GLY A N 1
ATOM 576 C CA . GLY A 1 72 ? -8.602 -7.914 7.806 1.00 90.62 72 GLY A CA 1
ATOM 577 C C . GLY A 1 72 ? -7.893 -7.681 6.474 1.00 90.62 72 GLY A C 1
ATOM 578 O O . GLY A 1 72 ? -7.040 -6.822 6.330 1.00 90.62 72 GLY A O 1
ATOM 579 N N . ASP A 1 73 ? -8.261 -8.467 5.469 1.00 86.75 73 ASP A N 1
ATOM 580 C CA . ASP A 1 73 ? -7.616 -8.413 4.160 1.00 86.75 73 ASP A CA 1
ATOM 581 C C . ASP A 1 73 ? -8.170 -7.264 3.292 1.00 86.75 73 ASP A C 1
ATOM 583 O O . ASP A 1 73 ? -9.306 -7.341 2.828 1.00 86.75 73 ASP A O 1
ATOM 587 N N . PHE A 1 74 ? -7.378 -6.227 2.982 1.00 88.38 74 PHE A N 1
ATOM 588 C CA . PHE A 1 74 ? -7.804 -5.142 2.075 1.00 88.38 74 PHE A CA 1
ATOM 589 C C . PHE A 1 74 ? -8.272 -5.625 0.689 1.00 88.38 74 PHE A C 1
ATOM 591 O O . PHE A 1 74 ? -9.038 -4.925 0.021 1.00 88.38 74 PHE A O 1
ATOM 598 N N . TYR A 1 75 ? -7.918 -6.843 0.266 1.00 82.75 75 TYR A N 1
ATOM 599 C CA . TYR A 1 75 ? -8.456 -7.466 -0.945 1.00 82.75 75 TYR A CA 1
ATOM 600 C C . TYR A 1 75 ? -9.935 -7.865 -0.847 1.00 82.75 75 TYR A C 1
ATOM 602 O O . TYR A 1 75 ? -10.481 -8.305 -1.861 1.00 82.75 75 TYR A O 1
ATOM 610 N N . VAL A 1 76 ? -10.607 -7.718 0.299 1.00 86.94 76 VAL A N 1
ATOM 611 C CA . VAL A 1 76 ? -12.079 -7.812 0.375 1.00 86.94 76 VAL A CA 1
ATOM 612 C C . VAL A 1 76 ? -12.760 -6.455 0.180 1.00 86.94 76 VAL A C 1
ATOM 614 O O . VAL A 1 76 ? -13.958 -6.411 -0.094 1.00 86.94 76 VAL A O 1
ATOM 617 N N . LEU A 1 77 ? -12.003 -5.354 0.261 1.00 90.12 77 LEU A N 1
ATOM 618 C CA . LEU A 1 77 ? -12.498 -3.979 0.158 1.00 90.12 77 LEU A CA 1
ATOM 619 C C . LEU A 1 77 ? -12.233 -3.339 -1.215 1.00 90.12 77 LEU A C 1
ATOM 621 O O . LEU A 1 77 ? -12.226 -2.121 -1.301 1.00 90.12 77 LEU A O 1
ATOM 625 N N . ARG A 1 78 ? -12.050 -4.130 -2.285 1.00 83.69 78 ARG A N 1
ATOM 626 C CA . ARG A 1 78 ? -11.513 -3.737 -3.619 1.00 83.69 78 ARG A CA 1
ATOM 627 C C . ARG A 1 78 ? -12.255 -2.639 -4.388 1.00 83.69 78 ARG A C 1
ATOM 629 O O . ARG A 1 78 ? -11.860 -2.301 -5.503 1.00 83.69 78 ARG A O 1
ATOM 636 N N . THR A 1 79 ? -13.344 -2.106 -3.860 1.00 87.94 79 THR A N 1
ATOM 637 C CA . THR A 1 79 ? -14.110 -1.042 -4.503 1.00 87.94 79 THR A CA 1
ATOM 638 C C . THR A 1 79 ? -14.230 0.156 -3.581 1.00 87.94 79 THR A C 1
ATOM 640 O O . THR A 1 79 ? -14.265 0.022 -2.359 1.00 87.94 79 THR A O 1
ATOM 643 N N . ASP A 1 80 ? -14.374 1.334 -4.185 1.00 90.56 80 ASP A N 1
ATOM 644 C CA . ASP A 1 80 ? -14.655 2.576 -3.463 1.00 90.56 80 ASP A CA 1
ATOM 645 C C . ASP A 1 80 ? -15.836 2.412 -2.499 1.00 90.56 80 ASP A C 1
ATOM 647 O O . ASP A 1 80 ? -15.759 2.775 -1.328 1.00 90.56 80 ASP A O 1
ATOM 651 N N . LYS A 1 81 ? -16.898 1.757 -2.980 1.00 93.38 81 LYS A N 1
ATOM 652 C CA . LYS A 1 81 ? -18.087 1.468 -2.189 1.00 93.38 81 LYS A CA 1
ATOM 653 C C . LYS A 1 81 ? -17.786 0.566 -0.993 1.00 93.38 81 LYS A C 1
ATOM 655 O O . LYS A 1 81 ? -18.219 0.889 0.102 1.00 93.38 81 LYS A O 1
ATOM 660 N N . GLN A 1 82 ? -17.061 -0.539 -1.177 1.00 94.56 82 GLN A N 1
ATOM 661 C CA . GLN A 1 82 ? -16.743 -1.450 -0.071 1.00 94.56 82 GLN A CA 1
ATOM 662 C C . GLN A 1 82 ? -15.881 -0.774 0.998 1.00 94.56 82 GLN A C 1
ATOM 664 O O . GLN A 1 82 ? -16.149 -0.954 2.182 1.00 94.56 82 GLN A O 1
ATOM 669 N N . MET A 1 83 ? -14.889 0.023 0.589 1.00 95.06 83 MET A N 1
ATOM 670 C CA . MET A 1 83 ? -14.066 0.804 1.513 1.00 95.06 83 MET A CA 1
ATOM 671 C C . MET A 1 83 ? -14.922 1.793 2.318 1.00 95.06 83 MET A C 1
ATOM 673 O O . MET A 1 83 ? -14.889 1.784 3.546 1.00 95.06 83 MET A O 1
ATOM 677 N N . VAL A 1 84 ? -15.742 2.605 1.642 1.00 95.56 84 VAL A N 1
ATOM 678 C CA . VAL A 1 84 ? -16.599 3.609 2.296 1.00 95.56 84 VAL A CA 1
ATOM 679 C C . VAL A 1 84 ? -17.667 2.960 3.182 1.00 95.56 84 VAL A C 1
ATOM 681 O O . VAL A 1 84 ? -17.892 3.421 4.300 1.00 95.56 84 VAL A O 1
ATOM 684 N N . ASP A 1 85 ? -18.302 1.876 2.727 1.00 97.12 85 ASP A N 1
ATOM 685 C CA . ASP A 1 85 ? -19.291 1.133 3.514 1.00 97.12 85 ASP A CA 1
ATOM 686 C C . ASP A 1 85 ? -18.649 0.553 4.785 1.00 97.12 85 ASP A C 1
ATOM 688 O O . ASP A 1 85 ? -19.233 0.645 5.865 1.00 97.12 85 ASP A O 1
ATOM 692 N N . TRP A 1 86 ? -17.437 -0.008 4.678 1.00 97.44 86 TRP A N 1
ATOM 693 C CA . TRP A 1 86 ? -16.710 -0.533 5.833 1.00 97.44 86 TRP A CA 1
ATOM 694 C C . TRP A 1 86 ? -16.376 0.573 6.837 1.00 97.44 86 TRP A C 1
ATOM 696 O O . TRP A 1 86 ? -16.649 0.398 8.025 1.00 97.44 86 TRP A O 1
ATOM 706 N N . ILE A 1 87 ? -15.860 1.717 6.366 1.00 97.44 87 ILE A N 1
ATOM 707 C CA . ILE A 1 87 ? -15.558 2.884 7.211 1.00 97.44 87 ILE A CA 1
ATOM 708 C C . ILE A 1 87 ? -16.829 3.366 7.911 1.00 97.44 87 ILE A C 1
ATOM 710 O O . ILE A 1 87 ? -16.814 3.591 9.114 1.00 97.44 87 ILE A O 1
ATOM 714 N N . ASN A 1 88 ? -17.945 3.486 7.191 1.00 97.94 88 ASN A N 1
ATOM 715 C CA . ASN A 1 88 ? -19.215 3.925 7.767 1.00 97.94 88 ASN A CA 1
ATOM 716 C C . ASN A 1 88 ? -19.719 2.979 8.871 1.00 97.94 88 ASN A C 1
ATOM 718 O O . ASN A 1 88 ? -20.235 3.436 9.887 1.00 97.94 88 ASN A O 1
ATOM 722 N N . LEU A 1 89 ? -19.550 1.666 8.693 1.00 98.12 89 LEU A N 1
ATOM 723 C CA . LEU A 1 89 ? -19.963 0.655 9.673 1.00 98.12 89 LEU A CA 1
ATOM 724 C C . LEU A 1 89 ? -19.011 0.516 10.869 1.00 98.12 89 LEU A C 1
ATOM 726 O O . LEU A 1 89 ? -19.403 -0.079 11.869 1.00 98.12 89 LEU A O 1
ATOM 730 N N . ASN A 1 90 ? -17.774 1.006 10.758 1.00 98.19 90 ASN A N 1
ATOM 731 C CA . ASN A 1 90 ? -16.719 0.820 11.759 1.00 98.19 90 ASN A CA 1
ATOM 732 C C . ASN A 1 90 ? -16.035 2.138 12.136 1.00 98.19 90 ASN A C 1
ATOM 734 O O . ASN A 1 90 ? -14.886 2.122 12.574 1.00 98.19 90 ASN A O 1
ATOM 738 N N . ILE A 1 91 ? -16.698 3.283 11.947 1.00 98.00 91 ILE A N 1
ATOM 739 C CA . ILE A 1 91 ? -16.086 4.601 12.170 1.00 98.00 91 ILE A CA 1
ATOM 740 C C . ILE A 1 91 ? -15.562 4.741 13.606 1.00 98.00 91 ILE A C 1
ATOM 742 O O . ILE A 1 91 ? -14.505 5.324 13.821 1.00 98.00 91 ILE A O 1
ATOM 746 N N . ASP A 1 92 ? -16.249 4.111 14.560 1.00 97.81 92 ASP A N 1
ATOM 747 C CA . ASP A 1 92 ? -15.906 4.017 15.980 1.00 97.81 92 ASP A CA 1
ATOM 748 C C . ASP A 1 92 ? -14.620 3.223 16.267 1.00 97.81 92 ASP A C 1
ATOM 750 O O . ASP A 1 92 ? -14.039 3.368 17.342 1.00 97.81 92 ASP A O 1
ATOM 754 N N . LYS A 1 93 ? -14.163 2.398 15.319 1.00 97.38 93 LYS A N 1
ATOM 755 C CA . LYS A 1 93 ? -12.899 1.646 15.396 1.00 97.38 93 LYS A CA 1
ATOM 756 C C . LYS A 1 93 ? -11.737 2.347 14.701 1.00 97.38 93 LYS A C 1
ATOM 758 O O . LYS A 1 93 ? -10.593 1.925 14.880 1.00 97.38 93 LYS A O 1
ATOM 763 N N . THR A 1 94 ? -12.031 3.365 13.896 1.00 97.81 94 THR A N 1
ATOM 764 C CA . THR A 1 94 ? -11.019 4.173 13.216 1.00 97.81 94 THR A CA 1
ATOM 765 C C . THR A 1 94 ? -10.548 5.320 14.109 1.00 97.81 94 THR A C 1
ATOM 767 O O . THR A 1 94 ? -11.224 5.715 15.056 1.00 97.81 94 THR A O 1
ATOM 770 N N . GLU A 1 95 ? -9.412 5.916 13.767 1.00 98.31 95 GLU A N 1
ATOM 771 C CA . GLU A 1 95 ? -8.935 7.165 14.368 1.00 98.31 95 GLU A CA 1
ATOM 772 C C . GLU A 1 95 ? -9.528 8.416 13.687 1.00 98.31 95 GLU A C 1
ATOM 774 O O . GLU A 1 95 ? -9.186 9.546 14.045 1.00 98.31 95 GLU A O 1
ATOM 779 N N . TYR A 1 96 ? -10.413 8.250 12.695 1.00 98.12 96 TYR A N 1
ATOM 780 C CA . TYR A 1 96 ? -11.076 9.369 12.031 1.00 98.12 96 TYR A CA 1
ATOM 781 C C . TYR A 1 96 ? -12.239 9.896 12.884 1.00 98.12 96 TYR A C 1
ATOM 783 O O . TYR A 1 96 ? -13.168 9.144 13.176 1.00 98.12 96 TYR A O 1
ATOM 791 N N . PRO A 1 97 ? -12.265 11.199 13.238 1.00 97.62 97 PRO A N 1
ATOM 792 C CA . PRO A 1 97 ? -13.326 11.754 14.083 1.00 97.62 97 PRO A CA 1
ATOM 793 C C . PRO A 1 97 ? -14.727 11.660 13.471 1.00 97.62 97 PRO A C 1
ATOM 795 O O . PRO A 1 97 ? -15.722 11.601 14.190 1.00 97.62 97 PRO A O 1
ATOM 798 N N . THR A 1 98 ? -14.817 11.709 12.140 1.00 98.25 98 THR A N 1
ATOM 799 C CA . THR A 1 98 ? -16.081 11.652 11.401 1.00 98.25 98 THR A CA 1
ATOM 800 C C . THR A 1 98 ? -15.921 10.897 10.086 1.00 98.25 98 THR A C 1
ATOM 802 O O . THR A 1 98 ? -14.836 10.860 9.495 1.00 98.25 98 THR A O 1
ATOM 805 N N . LEU A 1 99 ? -17.037 10.384 9.561 1.00 97.56 99 LEU A N 1
ATOM 806 C CA . LEU A 1 99 ? -17.084 9.793 8.221 1.00 97.56 99 LEU A CA 1
ATOM 807 C C . LEU A 1 99 ? -16.596 10.771 7.139 1.00 97.56 99 LEU A C 1
ATOM 809 O O . LEU A 1 99 ? -15.937 10.363 6.189 1.00 97.56 99 LEU A O 1
ATOM 813 N N . GLU A 1 100 ? -16.870 12.068 7.292 1.00 98.12 100 GLU A N 1
ATOM 814 C CA . GLU A 1 100 ? -16.384 13.098 6.371 1.00 98.12 100 GLU A CA 1
ATOM 815 C C . GLU A 1 100 ? -14.850 13.169 6.356 1.00 98.12 100 GLU A C 1
ATOM 817 O O . GLU A 1 100 ? -14.245 13.150 5.285 1.00 98.12 100 GLU A O 1
ATOM 822 N N . THR A 1 101 ? -14.203 13.179 7.528 1.00 98.38 101 THR A N 1
ATOM 823 C CA . THR A 1 101 ? -12.732 13.191 7.605 1.00 98.38 101 THR A CA 1
ATOM 824 C C . THR A 1 101 ? -12.104 11.934 7.000 1.00 98.38 101 THR A C 1
ATOM 826 O O . THR A 1 101 ? -11.109 12.044 6.282 1.00 98.38 101 THR A O 1
ATOM 829 N N . ALA A 1 102 ? -12.715 10.764 7.209 1.00 98.19 102 ALA A N 1
ATOM 830 C CA . ALA A 1 102 ? -12.268 9.508 6.612 1.00 98.19 102 ALA A CA 1
ATOM 831 C C . ALA A 1 102 ? -12.426 9.511 5.081 1.00 98.19 102 ALA A C 1
ATOM 833 O O . ALA A 1 102 ? -11.494 9.170 4.353 1.00 98.19 102 ALA A O 1
ATOM 834 N N . ASN A 1 103 ? -13.575 9.974 4.577 1.00 97.25 103 ASN A N 1
ATOM 835 C CA . ASN A 1 103 ? -13.831 10.094 3.141 1.00 97.25 103 ASN A CA 1
ATOM 836 C C . ASN A 1 103 ? -12.868 11.080 2.469 1.00 97.25 103 ASN A C 1
ATOM 838 O O . ASN A 1 103 ? -12.394 10.822 1.362 1.00 97.25 103 ASN A O 1
ATOM 842 N N . ASN A 1 104 ? -12.538 12.190 3.132 1.00 98.12 104 ASN A N 1
ATOM 843 C CA . ASN A 1 104 ? -11.556 13.148 2.630 1.00 98.12 104 ASN A CA 1
ATOM 844 C C . ASN A 1 104 ? -10.156 12.527 2.546 1.00 98.12 104 ASN A C 1
ATOM 846 O O . ASN A 1 104 ? -9.486 12.684 1.525 1.00 98.12 104 ASN A O 1
ATOM 850 N N . ALA A 1 105 ? -9.734 11.775 3.569 1.00 98.06 105 ALA A N 1
ATOM 851 C CA . ALA A 1 105 ? -8.462 11.056 3.547 1.00 98.06 105 ALA A CA 1
ATOM 852 C C . ALA A 1 105 ? -8.421 10.004 2.425 1.00 98.06 105 ALA A C 1
ATOM 854 O O . ALA A 1 105 ? -7.453 9.952 1.666 1.00 98.06 105 ALA A O 1
ATOM 855 N N . TRP A 1 106 ? -9.499 9.234 2.256 1.00 97.12 106 TRP A N 1
ATOM 856 C CA . TRP A 1 106 ? -9.631 8.242 1.189 1.00 97.12 106 TRP A CA 1
ATOM 857 C C . TRP A 1 106 ? -9.586 8.867 -0.214 1.00 97.12 106 TRP A C 1
ATOM 859 O O . TRP A 1 106 ? -8.867 8.401 -1.100 1.00 97.12 106 TRP A O 1
ATOM 869 N N . ASN A 1 107 ? -10.309 9.968 -0.428 1.00 96.44 107 ASN A N 1
ATOM 870 C CA . ASN A 1 107 ? -10.302 10.690 -1.700 1.00 96.44 107 ASN A CA 1
ATOM 871 C C . ASN A 1 107 ? -8.935 11.309 -2.010 1.00 96.44 107 ASN A C 1
ATOM 873 O O . ASN A 1 107 ? -8.470 11.223 -3.149 1.00 96.44 107 ASN A O 1
ATOM 877 N N . ASN A 1 108 ? -8.273 11.885 -1.004 1.00 97.12 108 ASN A N 1
ATOM 878 C CA . ASN A 1 108 ? -6.910 12.386 -1.142 1.00 97.12 108 ASN A CA 1
ATOM 879 C C . ASN A 1 108 ? -5.941 11.259 -1.527 1.00 97.12 108 ASN A C 1
ATOM 881 O O . ASN A 1 108 ? -5.161 11.416 -2.464 1.00 97.12 108 ASN A O 1
ATOM 885 N N . LEU A 1 109 ? -6.037 10.100 -0.870 1.00 96.69 109 LEU A N 1
ATOM 886 C CA . LEU A 1 109 ? -5.202 8.939 -1.168 1.00 96.69 109 LEU A CA 1
ATOM 887 C C . LEU A 1 109 ? -5.380 8.454 -2.615 1.00 96.69 109 LEU A C 1
ATOM 889 O O . LEU A 1 109 ? -4.389 8.272 -3.323 1.00 96.69 109 LEU A O 1
ATOM 893 N N . LYS A 1 110 ? -6.625 8.333 -3.098 1.00 95.25 110 LYS A N 1
ATOM 894 C CA . LYS A 1 110 ? -6.913 8.020 -4.511 1.00 95.25 110 LYS A CA 1
ATOM 895 C C . LYS A 1 110 ? -6.281 9.039 -5.461 1.00 95.25 110 LYS A C 1
ATOM 897 O O . LYS A 1 110 ? -5.665 8.656 -6.452 1.00 95.25 110 LYS A O 1
ATOM 902 N N . SER A 1 111 ? -6.415 10.331 -5.157 1.00 95.38 111 SER A N 1
ATOM 903 C CA . SER A 1 111 ? -5.838 11.403 -5.974 1.00 95.38 111 SER A CA 1
ATOM 904 C C . SER A 1 111 ? -4.310 11.319 -6.037 1.00 95.38 111 SER A C 1
ATOM 906 O O . SER A 1 111 ? -3.731 11.460 -7.115 1.00 95.38 111 SER A O 1
ATOM 908 N N . LEU A 1 112 ? -3.650 11.081 -4.900 1.00 96.00 112 LEU A N 1
ATOM 909 C CA . LEU A 1 112 ? -2.195 10.935 -4.829 1.00 96.00 112 LEU A CA 1
ATOM 910 C C . LEU A 1 112 ? -1.711 9.690 -5.572 1.00 96.00 112 LEU A C 1
ATOM 912 O O . LEU A 1 112 ? -0.722 9.779 -6.296 1.00 96.00 112 LEU A O 1
ATOM 916 N N . ASN A 1 113 ? -2.428 8.569 -5.466 1.00 94.38 113 ASN A N 1
ATOM 917 C CA . ASN A 1 113 ? -2.099 7.355 -6.208 1.00 94.38 113 ASN A CA 1
ATOM 918 C C . ASN A 1 113 ? -2.168 7.580 -7.724 1.00 94.38 113 ASN A C 1
ATOM 920 O O . ASN A 1 113 ? -1.216 7.273 -8.437 1.00 94.38 113 ASN A O 1
ATOM 924 N N . SER A 1 114 ? -3.252 8.189 -8.216 1.00 92.69 114 SER A N 1
ATOM 925 C CA . SER A 1 114 ? -3.385 8.534 -9.636 1.00 92.69 114 SER A CA 1
ATOM 926 C C . SER A 1 114 ? -2.247 9.440 -10.112 1.00 92.69 114 SER A C 1
ATOM 928 O O . SER A 1 114 ? -1.699 9.224 -11.192 1.00 92.69 114 SER A O 1
ATOM 930 N N . LYS A 1 115 ? -1.844 10.424 -9.293 1.00 95.25 115 LYS A N 1
ATOM 931 C CA . LYS A 1 115 ? -0.716 11.307 -9.610 1.00 95.25 115 LYS A CA 1
ATOM 932 C C . LYS A 1 115 ? 0.603 10.530 -9.671 1.00 95.25 115 LYS A C 1
ATOM 934 O O . LYS A 1 115 ? 1.311 10.641 -10.669 1.00 95.25 115 LYS A O 1
ATOM 939 N N . ASN A 1 116 ? 0.894 9.715 -8.657 1.00 94.19 116 ASN A N 1
ATOM 940 C CA . ASN A 1 116 ? 2.064 8.838 -8.618 1.00 94.19 116 ASN A CA 1
ATOM 941 C C . ASN A 1 116 ? 2.140 7.942 -9.862 1.00 94.19 116 ASN A C 1
ATOM 943 O O . ASN A 1 116 ? 3.175 7.906 -10.521 1.00 94.19 116 ASN A O 1
ATOM 947 N N . MET A 1 117 ? 1.033 7.303 -10.239 1.00 91.44 117 MET A N 1
ATOM 948 C CA . MET A 1 117 ? 0.976 6.472 -11.440 1.00 91.44 117 MET A CA 1
ATOM 949 C C . MET A 1 117 ? 1.236 7.251 -12.722 1.00 91.44 117 MET A C 1
ATOM 951 O O . MET A 1 117 ? 2.009 6.803 -13.562 1.00 91.44 117 MET A O 1
ATOM 955 N N . SER A 1 118 ? 0.626 8.429 -12.863 1.00 93.00 118 SER A N 1
ATOM 956 C CA . SER A 1 118 ? 0.806 9.253 -14.060 1.00 93.00 118 SER A CA 1
ATOM 957 C C . SER A 1 118 ? 2.232 9.793 -14.208 1.00 93.00 118 SER A C 1
ATOM 959 O O . SER A 1 118 ? 2.745 9.852 -15.321 1.00 93.00 118 SER A O 1
ATOM 961 N N . THR A 1 119 ? 2.886 10.160 -13.101 1.00 95.44 119 THR A N 1
ATOM 962 C CA . THR A 1 119 ? 4.264 10.673 -13.107 1.00 95.44 119 THR A CA 1
ATOM 963 C C . THR A 1 119 ? 5.287 9.560 -13.311 1.00 95.44 119 THR A C 1
ATOM 965 O O . THR A 1 119 ? 6.316 9.783 -13.942 1.00 95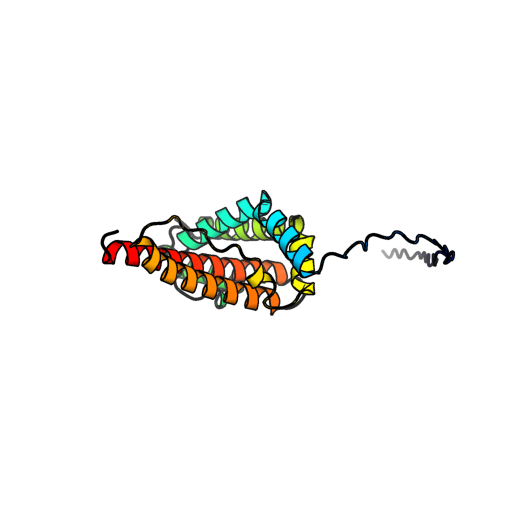.44 119 THR A O 1
ATOM 968 N N . ASN A 1 120 ? 5.012 8.365 -12.788 1.00 93.69 120 ASN A N 1
ATOM 969 C CA . ASN A 1 120 ? 5.918 7.219 -12.836 1.00 93.69 120 ASN A CA 1
ATOM 970 C C . ASN A 1 120 ? 5.466 6.170 -13.869 1.00 93.69 120 ASN A C 1
ATOM 972 O O . ASN A 1 120 ? 5.675 4.973 -13.681 1.00 93.69 120 ASN A O 1
ATOM 976 N N . ASP A 1 121 ? 4.847 6.606 -14.969 1.00 92.31 121 ASP A N 1
ATOM 977 C CA . ASP A 1 121 ? 4.209 5.737 -15.966 1.00 92.31 121 ASP A CA 1
ATOM 978 C C . ASP A 1 121 ? 5.168 4.703 -16.584 1.00 92.31 121 ASP A C 1
ATOM 980 O O . ASP A 1 121 ? 4.768 3.572 -16.852 1.00 92.31 121 ASP A O 1
ATOM 984 N N . PHE A 1 122 ? 6.444 5.054 -16.766 1.00 91.81 122 PHE A N 1
ATOM 985 C CA . PHE A 1 122 ? 7.474 4.139 -17.255 1.00 91.81 122 PHE A CA 1
ATOM 986 C C . PHE A 1 122 ? 7.673 2.931 -16.339 1.00 91.81 122 PHE A C 1
ATOM 988 O O . PHE A 1 122 ? 7.854 1.827 -16.846 1.00 91.81 122 PHE A O 1
ATOM 995 N N . PHE A 1 123 ? 7.599 3.111 -15.015 1.00 92.06 123 PHE A N 1
ATOM 996 C CA . PHE A 1 123 ? 7.675 1.992 -14.077 1.00 92.06 123 PHE A CA 1
ATOM 997 C C . PHE A 1 123 ? 6.492 1.043 -14.274 1.00 92.06 123 PHE A C 1
ATOM 999 O O . PHE A 1 123 ? 6.706 -0.151 -14.462 1.00 92.06 123 PHE A O 1
ATOM 1006 N N . TYR A 1 124 ? 5.264 1.566 -14.286 1.00 87.44 124 TYR A N 1
ATOM 1007 C CA . TYR A 1 124 ? 4.055 0.747 -14.424 1.00 87.44 124 TYR A CA 1
ATOM 1008 C C . TYR A 1 124 ? 3.987 0.044 -15.787 1.00 87.44 124 TYR A C 1
ATOM 1010 O O . TYR A 1 124 ? 3.677 -1.143 -15.857 1.00 87.44 124 TYR A O 1
ATOM 1018 N N . LYS A 1 125 ? 4.388 0.724 -16.868 1.00 87.06 125 LYS A N 1
ATOM 1019 C CA . LYS A 1 125 ? 4.502 0.118 -18.203 1.00 87.06 125 LYS A CA 1
ATOM 1020 C C . LYS A 1 125 ? 5.548 -0.994 -18.243 1.00 87.06 125 LYS A C 1
ATOM 1022 O O . LYS A 1 125 ? 5.266 -2.069 -18.762 1.00 87.06 125 LYS A O 1
ATOM 1027 N N . GLU A 1 126 ? 6.746 -0.755 -17.707 1.00 88.88 126 GLU A N 1
ATOM 1028 C CA . GLU A 1 126 ? 7.805 -1.770 -17.689 1.00 88.88 126 GLU A CA 1
ATOM 1029 C C . GLU A 1 126 ? 7.415 -2.958 -16.805 1.00 88.88 126 GLU A C 1
ATOM 1031 O O . GLU A 1 126 ? 7.679 -4.095 -17.180 1.00 88.88 126 GLU A O 1
ATOM 1036 N N . LEU A 1 127 ? 6.733 -2.714 -15.681 1.00 85.69 127 LEU A N 1
ATOM 1037 C CA . LEU A 1 127 ? 6.224 -3.753 -14.789 1.00 85.69 127 LEU A CA 1
ATOM 1038 C C . LEU A 1 127 ? 5.310 -4.741 -15.526 1.00 85.69 127 LEU A C 1
ATOM 1040 O O . LEU A 1 127 ? 5.503 -5.950 -15.418 1.00 85.69 127 LEU A O 1
ATOM 1044 N N . VAL A 1 128 ? 4.375 -4.233 -16.331 1.00 83.56 128 VAL A N 1
ATOM 1045 C CA . VAL A 1 128 ? 3.496 -5.072 -17.161 1.00 83.56 128 VAL A CA 1
ATOM 1046 C C . VAL A 1 128 ? 4.302 -5.892 -18.179 1.00 83.56 128 VAL A C 1
ATOM 1048 O O . VAL A 1 128 ? 3.973 -7.049 -18.440 1.00 83.56 128 VAL A O 1
ATOM 1051 N N . LEU A 1 129 ? 5.377 -5.328 -18.741 1.00 84.00 129 LEU A N 1
ATOM 1052 C CA . LEU A 1 129 ? 6.198 -5.985 -19.766 1.00 84.00 129 LEU A CA 1
ATOM 1053 C C . LEU A 1 129 ? 7.094 -7.104 -19.218 1.00 84.00 129 LEU A C 1
ATOM 1055 O O . LEU A 1 129 ? 7.293 -8.114 -19.894 1.00 84.00 129 LEU A O 1
ATOM 1059 N N . VAL A 1 130 ? 7.669 -6.934 -18.026 1.00 83.00 130 VAL A N 1
ATOM 1060 C CA . VAL A 1 130 ? 8.613 -7.909 -17.445 1.00 83.00 130 VAL A CA 1
ATOM 1061 C C . VAL A 1 130 ? 7.934 -9.170 -16.907 1.00 83.00 130 VAL A C 1
ATOM 1063 O O . VAL A 1 130 ? 8.596 -10.201 -16.760 1.00 83.00 130 VAL A O 1
ATOM 1066 N N . GLY A 1 131 ? 6.632 -9.099 -16.623 1.00 74.50 131 GLY A N 1
ATOM 1067 C CA . GLY A 1 131 ? 5.852 -10.205 -16.083 1.00 74.50 131 GLY A CA 1
ATOM 1068 C C . GLY A 1 131 ? 6.078 -10.482 -14.585 1.00 74.50 131 GLY A C 1
ATOM 1069 O O . GLY A 1 131 ? 6.810 -9.768 -13.890 1.00 74.50 131 GLY A O 1
ATOM 1070 N N . PRO A 1 132 ? 5.431 -11.536 -14.053 1.00 73.31 132 PRO A N 1
ATOM 1071 C CA . PRO A 1 132 ? 5.370 -11.805 -12.619 1.00 73.31 132 PRO A CA 1
ATOM 1072 C C . PRO A 1 132 ? 6.740 -12.113 -12.000 1.00 73.31 132 PRO A C 1
ATOM 1074 O O . PRO A 1 132 ? 7.653 -12.603 -12.665 1.00 73.31 132 PRO A O 1
ATOM 1077 N N . ASN A 1 133 ? 6.863 -11.880 -10.690 1.00 73.88 133 ASN A N 1
ATOM 1078 C CA . ASN A 1 133 ? 8.056 -12.092 -9.853 1.00 73.88 133 ASN A CA 1
ATOM 1079 C C . ASN A 1 133 ? 9.261 -11.172 -10.122 1.00 73.88 133 ASN A C 1
ATOM 1081 O O . ASN A 1 133 ? 10.136 -11.080 -9.269 1.00 73.88 133 ASN A O 1
ATOM 1085 N N . LYS A 1 134 ? 9.319 -10.437 -11.240 1.00 83.69 134 LYS A N 1
ATOM 1086 C CA . LYS A 1 134 ? 10.457 -9.538 -11.523 1.00 83.69 134 LYS A CA 1
ATOM 1087 C C . LYS A 1 134 ? 10.524 -8.324 -10.611 1.00 83.69 134 LYS A C 1
ATOM 1089 O O . LYS A 1 134 ? 11.611 -7.856 -10.291 1.00 83.69 134 LYS A O 1
ATOM 1094 N N . LEU A 1 135 ? 9.369 -7.851 -10.151 1.00 83.31 135 LEU A N 1
ATOM 1095 C CA . LEU A 1 135 ? 9.319 -6.801 -9.140 1.00 83.31 135 LEU A CA 1
ATOM 1096 C C . LEU A 1 135 ? 9.896 -7.288 -7.804 1.00 83.31 135 LEU A C 1
ATOM 1098 O O . LEU A 1 135 ? 10.610 -6.538 -7.154 1.00 83.31 135 LEU A O 1
ATOM 1102 N N . TYR A 1 136 ? 9.652 -8.542 -7.411 1.00 85.38 136 TYR A N 1
ATOM 1103 C CA . TYR A 1 136 ? 10.192 -9.090 -6.165 1.00 85.38 136 TYR A CA 1
ATOM 1104 C C . TYR A 1 136 ? 11.723 -9.025 -6.113 1.00 85.38 136 TYR A C 1
ATOM 1106 O O . TYR A 1 136 ? 12.273 -8.615 -5.094 1.00 85.38 136 TYR A O 1
ATOM 1114 N N . ASP A 1 137 ? 12.391 -9.332 -7.228 1.00 83.88 137 ASP A N 1
ATOM 1115 C CA . ASP A 1 137 ? 13.855 -9.311 -7.335 1.00 83.88 137 ASP A CA 1
ATOM 1116 C C . ASP A 1 137 ? 14.466 -7.913 -7.092 1.00 83.88 137 ASP A C 1
ATOM 1118 O O . ASP A 1 137 ? 15.640 -7.808 -6.737 1.00 83.88 137 ASP A O 1
ATOM 1122 N N . ILE A 1 138 ? 13.686 -6.839 -7.270 1.00 84.38 138 ILE A N 1
ATOM 1123 C CA . ILE A 1 138 ? 14.153 -5.445 -7.165 1.00 84.38 138 ILE A CA 1
ATOM 1124 C C . ILE A 1 138 ? 13.619 -4.698 -5.936 1.00 84.38 138 ILE A C 1
ATOM 1126 O O . ILE A 1 138 ? 14.067 -3.583 -5.650 1.00 84.38 138 ILE A O 1
ATOM 1130 N N . LEU A 1 139 ? 12.663 -5.273 -5.199 1.00 83.94 139 LEU A N 1
ATOM 1131 C CA . LEU A 1 139 ? 12.164 -4.672 -3.965 1.00 83.94 139 LEU A CA 1
ATOM 1132 C C . LEU A 1 139 ? 13.300 -4.661 -2.940 1.00 83.94 139 LEU A C 1
ATOM 1134 O O . LEU A 1 139 ? 13.743 -5.708 -2.468 1.00 83.94 139 LEU A O 1
ATOM 1138 N N . LYS A 1 140 ? 13.776 -3.456 -2.596 1.00 71.50 140 LYS A N 1
ATOM 1139 C CA . LYS A 1 140 ? 14.831 -3.274 -1.593 1.00 71.50 140 LYS A CA 1
ATOM 1140 C C . LYS A 1 140 ? 14.414 -3.969 -0.301 1.00 71.50 140 LYS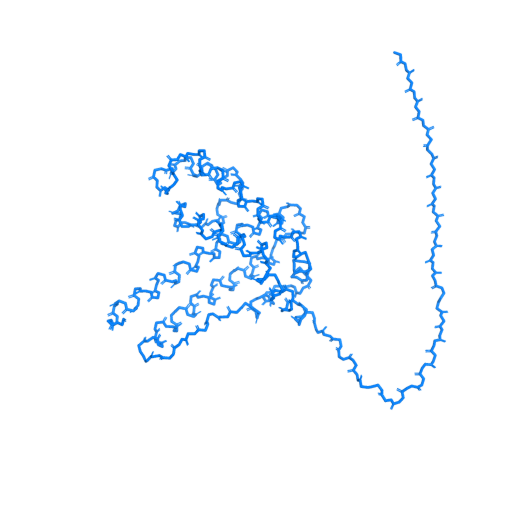 A C 1
ATOM 1142 O O . LYS A 1 140 ? 13.377 -3.643 0.285 1.00 71.50 140 LYS A O 1
ATOM 1147 N N . LYS A 1 141 ? 15.235 -4.918 0.145 1.00 66.69 141 LYS A N 1
ATOM 1148 C CA . LYS A 1 141 ? 15.102 -5.465 1.489 1.00 66.69 141 LYS A CA 1
ATOM 1149 C C . LYS A 1 141 ? 15.532 -4.382 2.478 1.00 66.69 141 LYS A C 1
ATOM 1151 O O . LYS A 1 141 ? 16.516 -3.694 2.211 1.00 66.69 141 LYS A O 1
ATOM 1156 N N . PRO A 1 142 ? 14.812 -4.192 3.588 1.00 59.16 142 PRO A N 1
ATOM 1157 C CA . PRO A 1 142 ? 15.302 -3.349 4.668 1.00 59.16 142 PRO A CA 1
ATOM 1158 C C . PRO A 1 142 ? 16.698 -3.822 5.105 1.00 59.16 142 PRO A C 1
ATOM 1160 O O . PRO A 1 142 ? 16.893 -4.998 5.410 1.00 59.16 142 PRO A O 1
ATOM 1163 N N . GLU A 1 143 ? 17.673 -2.911 5.091 1.00 57.72 143 GLU A N 1
ATOM 1164 C CA . GLU A 1 143 ? 18.997 -3.151 5.665 1.00 57.72 143 GLU A CA 1
ATOM 1165 C C . GLU A 1 143 ? 18.899 -3.035 7.185 1.00 57.72 143 GLU A C 1
ATOM 1167 O O . GLU A 1 143 ? 18.316 -2.083 7.712 1.00 57.72 143 GLU A O 1
ATOM 1172 N N . TYR A 1 144 ? 19.469 -4.001 7.901 1.00 57.47 144 TYR A N 1
ATOM 1173 C CA . TYR A 1 144 ? 19.442 -4.011 9.356 1.00 57.47 144 TYR A CA 1
ATOM 1174 C C . TYR A 1 144 ? 20.857 -3.937 9.929 1.00 57.47 144 TYR A C 1
ATOM 1176 O O . TYR A 1 144 ? 21.760 -4.629 9.469 1.00 57.47 144 TYR A O 1
ATOM 1184 N N . GLY A 1 145 ? 21.041 -3.076 10.934 1.00 52.66 145 GLY A N 1
ATOM 1185 C CA . GLY A 1 145 ? 22.310 -2.920 11.646 1.00 52.66 145 GLY A CA 1
ATOM 1186 C C . GLY A 1 145 ? 22.642 -4.120 12.539 1.00 52.66 145 GLY A C 1
ATOM 1187 O O . GLY A 1 145 ? 21.754 -4.816 13.020 1.00 52.66 145 GLY A O 1
ATOM 1188 N N . ASP A 1 146 ? 23.931 -4.350 12.758 1.00 48.56 146 ASP A N 1
ATOM 1189 C CA . ASP A 1 146 ? 24.479 -5.541 13.412 1.00 48.56 146 ASP A CA 1
ATOM 1190 C C . ASP A 1 146 ? 24.374 -5.491 14.953 1.00 48.56 146 ASP A C 1
ATOM 1192 O O . ASP A 1 146 ? 25.008 -4.638 15.584 1.00 48.56 146 ASP A O 1
ATOM 1196 N N . LYS A 1 147 ? 23.585 -6.408 15.549 1.00 63.25 147 LYS A N 1
ATOM 1197 C CA . LYS A 1 147 ? 23.679 -6.876 16.952 1.00 63.25 147 LYS A CA 1
ATOM 1198 C C . LYS A 1 147 ? 23.121 -8.300 17.066 1.00 63.25 147 LYS A C 1
ATOM 1200 O O . LYS A 1 147 ? 22.025 -8.581 16.597 1.00 63.25 147 LYS A O 1
ATOM 1205 N N . THR A 1 148 ? 23.786 -9.168 17.822 1.00 71.88 148 THR A N 1
ATOM 1206 C CA . THR A 1 148 ? 23.483 -10.614 17.958 1.00 71.88 148 THR A CA 1
ATOM 1207 C C . THR A 1 148 ? 22.070 -10.981 18.442 1.00 71.88 148 THR A C 1
ATOM 1209 O O . THR A 1 148 ? 21.572 -12.066 18.147 1.00 71.88 148 THR A O 1
ATOM 1212 N N . CYS A 1 149 ? 21.375 -10.099 19.171 1.00 71.06 149 CYS A N 1
ATOM 1213 C CA . CYS A 1 149 ? 19.939 -10.282 19.424 1.00 71.06 149 CYS A CA 1
ATOM 1214 C C . CYS A 1 149 ? 19.066 -9.799 18.259 1.00 71.06 149 CYS A C 1
ATOM 1216 O O . CYS A 1 149 ? 18.055 -10.423 17.924 1.00 71.06 149 CYS A O 1
ATOM 1218 N N . GLN A 1 150 ? 19.470 -8.694 17.632 1.00 74.50 150 GLN A N 1
ATOM 1219 C CA . GLN A 1 150 ? 18.784 -8.169 16.467 1.00 74.50 150 GLN A CA 1
ATOM 1220 C C . GLN A 1 150 ? 18.815 -9.197 15.335 1.00 74.50 150 GLN A C 1
ATOM 1222 O O . GLN A 1 150 ? 17.777 -9.376 14.724 1.00 74.50 150 GLN A O 1
ATOM 1227 N N . GLU A 1 151 ? 19.885 -9.977 15.149 1.00 79.94 151 GLU A N 1
ATOM 1228 C CA . GLU A 1 151 ? 19.980 -11.018 14.107 1.00 79.94 151 GLU A CA 1
ATOM 1229 C C . GLU A 1 151 ? 18.788 -11.996 14.086 1.00 79.94 151 GLU A C 1
ATOM 1231 O O . GLU A 1 151 ? 18.203 -12.254 13.032 1.00 79.94 151 GLU A O 1
ATOM 1236 N N . LYS A 1 152 ? 18.366 -12.523 15.247 1.00 80.81 152 LYS A N 1
ATOM 1237 C CA . LYS A 1 152 ? 17.226 -13.460 15.312 1.00 80.81 152 LYS A CA 1
ATOM 1238 C C . LYS A 1 152 ? 15.911 -12.780 14.949 1.00 80.81 152 LYS A C 1
ATOM 1240 O O . LYS A 1 152 ? 15.113 -13.335 14.194 1.00 80.81 152 LYS A O 1
ATOM 1245 N N . CYS A 1 153 ? 15.680 -11.582 15.478 1.00 86.50 153 CYS A N 1
ATOM 1246 C CA . CYS A 1 153 ? 14.466 -10.831 15.178 1.00 86.50 153 CYS A CA 1
ATOM 1247 C C . CYS A 1 153 ? 14.467 -10.301 13.735 1.00 86.50 153 CYS A C 1
ATOM 1249 O O . CYS A 1 153 ? 13.420 -10.286 13.093 1.00 86.50 153 CYS A O 1
ATOM 1251 N N . GLN A 1 154 ? 15.635 -9.964 13.190 1.00 83.75 154 GLN A N 1
ATOM 1252 C CA . GLN A 1 154 ? 15.854 -9.572 11.799 1.00 83.75 154 GLN A CA 1
ATOM 1253 C C . GLN A 1 154 ? 15.567 -10.724 10.846 1.00 83.75 154 GLN A C 1
ATOM 1255 O O . GLN A 1 154 ? 14.938 -10.497 9.821 1.00 83.75 154 GLN A O 1
ATOM 1260 N N . ALA A 1 155 ? 15.949 -11.960 11.181 1.00 83.94 155 ALA A N 1
ATOM 1261 C CA . ALA A 1 155 ? 15.602 -13.122 10.366 1.00 83.94 155 ALA A CA 1
ATOM 1262 C C . ALA A 1 155 ? 14.075 -13.299 10.259 1.00 83.94 155 ALA A C 1
ATOM 1264 O O . ALA A 1 155 ? 13.549 -13.507 9.166 1.00 83.94 155 ALA A O 1
ATOM 1265 N N . VAL A 1 156 ? 13.350 -13.144 11.375 1.00 84.25 156 VAL A N 1
ATOM 1266 C CA . VAL A 1 156 ? 11.875 -13.187 11.394 1.00 84.25 156 VAL A CA 1
ATOM 1267 C C . VAL A 1 156 ? 11.277 -12.029 10.591 1.00 84.25 156 VAL A C 1
ATOM 1269 O O . VAL A 1 156 ? 10.371 -12.237 9.783 1.00 84.25 156 VAL A O 1
ATOM 1272 N N . GLN A 1 157 ? 11.789 -10.812 10.779 1.00 86.94 157 GLN A N 1
ATOM 1273 C CA . GLN A 1 157 ? 11.306 -9.632 10.066 1.00 86.94 157 GLN A CA 1
ATOM 1274 C C . GLN A 1 157 ? 11.585 -9.714 8.561 1.00 86.94 157 GLN A C 1
ATOM 1276 O O . GLN A 1 157 ? 10.713 -9.375 7.762 1.00 86.94 157 GLN A O 1
ATOM 1281 N N . GLY A 1 158 ? 12.768 -10.191 8.178 1.00 86.50 158 GLY A N 1
ATOM 1282 C CA . GLY A 1 158 ? 13.184 -10.401 6.798 1.00 86.50 158 GLY A CA 1
ATOM 1283 C C . GLY A 1 158 ? 12.305 -11.435 6.108 1.00 86.50 158 GLY A C 1
ATOM 1284 O O . GLY A 1 158 ? 11.741 -11.135 5.063 1.00 86.50 158 GLY A O 1
ATOM 1285 N N . ALA A 1 159 ? 12.080 -12.595 6.734 1.00 88.06 159 ALA A N 1
ATOM 1286 C CA . ALA A 1 159 ? 11.175 -13.616 6.203 1.00 88.06 159 ALA A CA 1
ATOM 1287 C C . ALA A 1 159 ? 9.734 -13.097 6.038 1.00 88.06 159 ALA A C 1
ATOM 1289 O O . ALA A 1 159 ? 9.083 -13.376 5.032 1.00 88.06 159 ALA A O 1
ATOM 1290 N N . CYS A 1 160 ? 9.243 -12.310 7.000 1.00 89.94 160 CYS A N 1
ATOM 1291 C CA . CYS A 1 160 ? 7.925 -11.682 6.910 1.00 89.94 160 CYS A CA 1
ATOM 1292 C C . CYS A 1 160 ? 7.856 -10.657 5.766 1.00 89.94 160 CYS A C 1
ATOM 1294 O O . CYS A 1 160 ? 6.939 -10.697 4.948 1.00 89.94 160 CYS A O 1
ATOM 1296 N N . THR A 1 161 ? 8.851 -9.772 5.673 1.00 88.88 161 THR A N 1
ATOM 1297 C CA . THR A 1 161 ? 8.931 -8.733 4.635 1.00 88.88 161 THR A CA 1
ATOM 1298 C C . THR A 1 161 ? 9.048 -9.350 3.245 1.00 88.88 161 THR A C 1
ATOM 1300 O O . THR A 1 161 ? 8.370 -8.904 2.324 1.00 88.88 161 THR A O 1
ATOM 1303 N N . ASP A 1 162 ? 9.844 -10.410 3.098 1.00 89.06 162 ASP A N 1
ATOM 1304 C CA . ASP A 1 162 ? 9.976 -11.180 1.862 1.00 89.06 162 ASP A CA 1
ATOM 1305 C C . ASP A 1 162 ? 8.628 -11.794 1.452 1.00 89.06 162 ASP A C 1
ATOM 1307 O O . ASP A 1 162 ? 8.215 -11.665 0.301 1.00 89.06 162 ASP A O 1
ATOM 1311 N N . ALA A 1 163 ? 7.884 -12.389 2.390 1.00 90.19 163 ALA A N 1
ATOM 1312 C CA . ALA A 1 163 ? 6.557 -12.935 2.104 1.00 90.19 163 ALA A CA 1
ATOM 1313 C C . ALA A 1 163 ? 5.565 -11.850 1.640 1.00 90.19 163 ALA A C 1
ATOM 1315 O O . ALA A 1 163 ? 4.858 -12.047 0.647 1.00 90.19 163 ALA A O 1
ATOM 1316 N N . VAL A 1 164 ? 5.548 -10.691 2.308 1.00 89.19 164 VAL A N 1
ATOM 1317 C CA . VAL A 1 164 ? 4.694 -9.547 1.942 1.00 89.19 164 VAL A CA 1
ATOM 1318 C C . VAL A 1 164 ? 5.076 -8.989 0.571 1.00 89.19 164 VAL A C 1
ATOM 1320 O O . VAL A 1 164 ? 4.212 -8.796 -0.283 1.00 89.19 164 VAL A O 1
ATOM 1323 N N . ASN A 1 165 ? 6.368 -8.775 0.319 1.00 88.56 165 ASN A N 1
ATOM 1324 C CA . ASN A 1 165 ? 6.874 -8.274 -0.957 1.00 88.56 165 ASN A CA 1
ATOM 1325 C C . ASN A 1 165 ? 6.607 -9.254 -2.106 1.00 88.56 165 ASN A C 1
ATOM 1327 O O . ASN A 1 165 ? 6.279 -8.822 -3.211 1.00 88.56 165 ASN A O 1
ATOM 1331 N N . LYS A 1 166 ? 6.699 -10.565 -1.856 1.00 89.12 166 LYS A N 1
ATOM 1332 C CA . LYS A 1 166 ? 6.341 -11.586 -2.843 1.00 89.12 166 LYS A CA 1
ATOM 1333 C C . LYS A 1 166 ? 4.852 -11.521 -3.175 1.00 89.12 166 LYS A C 1
ATOM 1335 O O . LYS A 1 166 ? 4.498 -11.461 -4.346 1.00 89.12 166 LYS A O 1
ATOM 1340 N N . GLN A 1 167 ? 3.984 -11.464 -2.164 1.00 87.69 167 GLN A N 1
ATOM 1341 C CA . GLN A 1 167 ? 2.539 -11.348 -2.372 1.00 87.69 167 GLN A CA 1
ATOM 1342 C C . GLN A 1 167 ? 2.170 -10.061 -3.125 1.00 87.69 167 GLN A C 1
ATOM 1344 O O . GLN A 1 167 ? 1.327 -10.092 -4.020 1.00 87.69 167 GLN A O 1
ATOM 1349 N N . PHE A 1 168 ? 2.811 -8.942 -2.784 1.00 87.25 168 PHE A N 1
ATOM 1350 C CA . PHE A 1 168 ? 2.673 -7.672 -3.492 1.00 87.25 168 PHE A CA 1
ATOM 1351 C C . PHE A 1 168 ? 3.094 -7.800 -4.961 1.00 87.25 168 PHE A C 1
ATOM 1353 O O . PHE A 1 168 ? 2.328 -7.431 -5.848 1.00 87.25 168 PHE A O 1
ATOM 1360 N N . SER A 1 169 ? 4.267 -8.384 -5.226 1.00 84.88 169 SER A N 1
ATOM 1361 C CA . SER A 1 169 ? 4.774 -8.607 -6.583 1.00 84.88 169 SER A CA 1
ATOM 1362 C C . SER A 1 169 ? 3.860 -9.510 -7.412 1.00 84.88 169 SER A C 1
ATOM 1364 O O . SER A 1 169 ? 3.582 -9.192 -8.568 1.00 84.88 169 SER A O 1
ATOM 1366 N N . ASP A 1 170 ? 3.371 -10.605 -6.829 1.00 85.00 170 ASP A N 1
ATOM 1367 C CA . ASP A 1 170 ? 2.463 -11.544 -7.492 1.00 85.00 170 ASP A CA 1
ATOM 1368 C C . ASP A 1 170 ? 1.151 -10.849 -7.877 1.00 85.00 170 ASP A C 1
ATOM 1370 O O . ASP A 1 170 ? 0.655 -11.003 -8.994 1.00 85.00 170 ASP A O 1
ATOM 1374 N N . LYS A 1 171 ? 0.600 -10.036 -6.973 1.00 84.56 171 LYS A N 1
ATOM 1375 C CA . LYS A 1 171 ? -0.682 -9.361 -7.188 1.00 84.56 171 LYS A CA 1
ATOM 1376 C C . LYS A 1 171 ? -0.587 -8.220 -8.183 1.00 84.56 171 LYS A C 1
ATOM 1378 O O . LYS A 1 171 ? -1.419 -8.151 -9.076 1.00 84.56 171 LYS A O 1
ATOM 1383 N N . LEU A 1 172 ? 0.444 -7.384 -8.094 1.00 80.94 172 LEU A N 1
ATOM 1384 C CA . LEU A 1 172 ? 0.613 -6.251 -9.005 1.00 80.94 172 LEU A CA 1
ATOM 1385 C C . LEU A 1 172 ? 0.767 -6.687 -10.477 1.00 80.94 172 LEU A C 1
ATOM 1387 O O . LEU A 1 172 ? 0.478 -5.909 -11.374 1.00 80.94 172 LEU A O 1
ATOM 1391 N N . ASN A 1 173 ? 1.173 -7.939 -10.723 1.00 74.81 173 ASN A N 1
ATOM 1392 C CA . ASN A 1 173 ? 1.351 -8.511 -12.061 1.00 74.81 173 ASN A CA 1
ATOM 1393 C C . ASN A 1 173 ? 0.175 -9.373 -12.568 1.00 74.81 173 ASN A C 1
ATOM 1395 O O . ASN A 1 173 ? 0.234 -9.846 -13.701 1.00 74.81 173 ASN A O 1
ATOM 1399 N N . THR A 1 174 ? -0.849 -9.660 -11.752 1.00 72.88 174 THR A N 1
ATOM 1400 C CA . THR A 1 174 ? -1.891 -10.660 -12.086 1.00 72.88 174 THR A CA 1
ATOM 1401 C C . THR A 1 174 ? -3.234 -10.089 -12.550 1.00 72.88 174 THR A C 1
ATOM 1403 O O . THR A 1 174 ? -4.124 -10.881 -12.856 1.00 72.88 174 THR A O 1
ATOM 1406 N N . GLU A 1 175 ? -3.402 -8.767 -12.682 1.00 64.12 175 GLU A N 1
ATOM 1407 C CA . GLU A 1 175 ? -4.666 -8.163 -13.151 1.00 64.12 175 GLU A CA 1
ATOM 1408 C C . GLU A 1 175 ? -4.513 -7.229 -14.379 1.00 64.12 175 GLU A C 1
ATOM 1410 O O . GLU A 1 175 ? -3.413 -6.749 -14.649 1.00 64.12 175 GLU A O 1
ATOM 1415 N N . PRO A 1 176 ? -5.580 -7.048 -15.194 1.00 51.50 176 PRO A N 1
ATOM 1416 C CA . PRO A 1 176 ? -5.491 -6.613 -16.592 1.00 51.50 176 PRO A CA 1
ATOM 1417 C C . PRO A 1 176 ? -5.350 -5.094 -16.825 1.00 51.50 176 PRO A C 1
ATOM 1419 O O . PRO A 1 176 ? -5.691 -4.272 -15.981 1.00 51.50 176 PRO A O 1
ATOM 1422 N N . SER A 1 177 ? -4.906 -4.770 -18.047 1.00 52.03 177 SER A N 1
ATOM 1423 C CA . SER A 1 177 ? -4.342 -3.515 -18.587 1.00 52.03 177 SER A CA 1
ATOM 1424 C C . SER A 1 177 ? -5.230 -2.264 -18.685 1.00 52.03 177 SER A C 1
ATOM 1426 O O . SER A 1 177 ? -4.845 -1.315 -19.368 1.00 52.03 177 SER A O 1
ATOM 1428 N N . ASP A 1 178 ? -6.409 -2.236 -18.068 1.00 57.31 178 ASP A N 1
ATOM 1429 C CA . ASP A 1 178 ? -7.394 -1.173 -18.313 1.00 57.31 178 ASP A CA 1
ATOM 1430 C C . ASP A 1 178 ? -7.807 -0.476 -17.002 1.00 57.31 178 ASP A C 1
ATOM 1432 O O . ASP A 1 178 ? -7.439 -0.920 -15.921 1.00 57.31 178 ASP A O 1
ATOM 1436 N N . ALA A 1 179 ? -8.579 0.621 -17.104 1.00 43.50 179 ALA A N 1
ATOM 1437 C CA . ALA A 1 179 ? -8.909 1.667 -16.106 1.00 43.50 179 ALA A CA 1
ATOM 1438 C C . ALA A 1 179 ? -9.162 1.279 -14.620 1.00 43.50 179 ALA A C 1
ATOM 1440 O O . ALA A 1 179 ? -9.228 2.160 -13.761 1.00 43.50 179 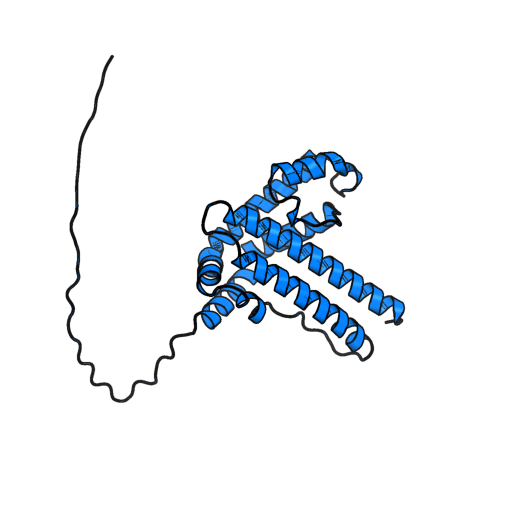ALA A O 1
ATOM 1441 N N . LEU A 1 180 ? -9.279 -0.008 -14.296 1.00 55.09 180 LEU A N 1
ATOM 1442 C CA . LEU A 1 180 ? -9.173 -0.581 -12.950 1.00 55.09 180 LEU A CA 1
ATOM 1443 C C . LEU A 1 180 ? -7.751 -0.524 -12.361 1.00 55.09 180 LEU A C 1
ATOM 1445 O O . LEU A 1 180 ? -7.616 -0.663 -11.146 1.00 55.09 180 LEU A O 1
ATOM 1449 N N . GLU A 1 181 ? -6.719 -0.266 -13.170 1.00 66.44 181 GLU A N 1
ATOM 1450 C CA . GLU A 1 181 ? -5.306 -0.278 -12.762 1.00 66.44 181 GLU A CA 1
ATOM 1451 C C . GLU A 1 181 ? -5.021 0.639 -11.560 1.00 66.44 181 GLU A C 1
ATOM 1453 O O . GLU A 1 181 ? -4.379 0.228 -10.595 1.00 66.44 181 GLU A O 1
ATOM 1458 N N . ALA A 1 182 ? -5.574 1.859 -11.546 1.00 69.44 182 ALA A N 1
ATOM 1459 C CA . ALA A 1 182 ? -5.340 2.793 -10.444 1.00 69.44 182 ALA A CA 1
ATOM 1460 C C . ALA A 1 182 ? -5.983 2.346 -9.127 1.00 69.44 182 ALA A C 1
ATOM 1462 O O . ALA A 1 182 ? -5.370 2.452 -8.065 1.00 69.44 182 ALA A O 1
ATOM 1463 N N . PHE A 1 183 ? -7.201 1.810 -9.175 1.00 73.38 183 PHE A N 1
ATOM 1464 C CA . PHE A 1 183 ? -7.851 1.286 -7.976 1.00 73.38 183 PHE A CA 1
ATOM 1465 C C . PHE A 1 183 ? -7.166 0.015 -7.489 1.00 73.38 183 PHE A C 1
ATOM 1467 O O . PHE A 1 183 ? -6.891 -0.119 -6.299 1.00 73.38 183 PHE A O 1
ATOM 1474 N N . PHE A 1 184 ? -6.845 -0.896 -8.401 1.00 80.56 184 PHE A N 1
ATOM 1475 C CA . PHE A 1 184 ? -6.163 -2.135 -8.070 1.00 80.56 184 PHE A CA 1
ATOM 1476 C C . PHE A 1 184 ? -4.801 -1.871 -7.417 1.00 80.56 184 PHE A C 1
ATOM 1478 O O . PHE A 1 184 ? -4.537 -2.387 -6.332 1.00 80.56 184 PHE A O 1
ATOM 1485 N N . ASN A 1 185 ? -3.989 -0.983 -8.000 1.00 78.62 185 ASN A N 1
ATOM 1486 C CA . ASN A 1 185 ? -2.685 -0.603 -7.453 1.00 78.62 185 ASN A CA 1
ATOM 1487 C C . ASN A 1 185 ? -2.797 0.012 -6.054 1.00 78.62 185 ASN A C 1
ATOM 1489 O O . ASN A 1 185 ? -1.957 -0.266 -5.196 1.00 78.62 185 ASN A O 1
ATOM 1493 N N . LEU A 1 186 ? -3.856 0.785 -5.792 1.00 86.06 186 LEU A N 1
ATOM 1494 C CA . LEU A 1 186 ? -4.128 1.315 -4.459 1.00 86.06 186 LEU A CA 1
ATOM 1495 C C . LEU A 1 186 ? -4.400 0.195 -3.443 1.00 86.06 186 LEU A C 1
ATOM 1497 O O . LEU A 1 186 ? -3.809 0.199 -2.368 1.00 86.06 186 LEU A O 1
ATOM 1501 N N . PHE A 1 187 ? -5.238 -0.794 -3.771 1.00 85.69 187 PHE A N 1
ATOM 1502 C CA . PHE A 1 187 ? -5.518 -1.921 -2.865 1.00 85.69 187 PHE A CA 1
ATOM 1503 C C . PHE A 1 187 ? -4.325 -2.850 -2.668 1.00 85.69 187 PHE A C 1
ATOM 1505 O O . PHE A 1 187 ? -4.103 -3.347 -1.563 1.00 85.69 187 PHE A O 1
ATOM 1512 N N . VAL A 1 188 ? -3.534 -3.059 -3.717 1.00 85.94 188 VAL A N 1
ATOM 1513 C CA . VAL A 1 188 ? -2.275 -3.799 -3.627 1.00 85.94 188 VAL A CA 1
ATOM 1514 C C . VAL A 1 188 ? -1.279 -3.053 -2.728 1.00 85.94 188 VAL A C 1
ATOM 1516 O O . VAL A 1 188 ? -0.628 -3.678 -1.890 1.00 85.94 188 VAL A O 1
ATOM 1519 N N . GLY A 1 189 ? -1.229 -1.718 -2.819 1.00 86.38 189 GLY A N 1
ATOM 1520 C CA . GLY A 1 189 ? -0.486 -0.856 -1.897 1.00 86.38 189 GLY A CA 1
ATOM 1521 C C . GLY A 1 189 ? -0.975 -0.960 -0.449 1.00 86.38 189 GLY A C 1
ATOM 1522 O O . GLY A 1 189 ? -0.169 -1.214 0.442 1.00 86.38 189 GLY A O 1
ATOM 1523 N N . LEU A 1 190 ? -2.287 -0.841 -0.211 1.00 89.62 190 LEU A N 1
ATOM 1524 C CA . LEU A 1 190 ? -2.896 -0.983 1.120 1.00 89.62 190 LEU A CA 1
ATOM 1525 C C . LEU A 1 190 ? -2.533 -2.324 1.767 1.00 89.62 190 LEU A C 1
ATOM 1527 O O . LEU A 1 190 ? -2.052 -2.352 2.897 1.00 89.62 190 LEU A O 1
ATOM 1531 N N . GLY A 1 191 ? -2.702 -3.430 1.034 1.00 88.19 191 GLY A N 1
ATOM 1532 C CA . GLY A 1 191 ? -2.372 -4.764 1.535 1.00 88.19 191 GLY A CA 1
ATOM 1533 C C . GLY A 1 191 ? -0.878 -4.947 1.822 1.00 88.19 191 GLY A C 1
ATOM 1534 O O . GLY A 1 191 ? -0.512 -5.636 2.774 1.00 88.19 191 GLY A O 1
ATOM 1535 N N . ARG A 1 192 ? 0.003 -4.309 1.037 1.00 91.69 192 ARG A N 1
ATOM 1536 C CA . ARG A 1 192 ? 1.446 -4.312 1.310 1.00 91.69 192 ARG A CA 1
ATOM 1537 C C . ARG A 1 192 ? 1.769 -3.567 2.599 1.00 91.69 192 ARG A C 1
ATOM 1539 O O . ARG A 1 192 ? 2.461 -4.128 3.444 1.00 91.69 192 ARG A O 1
ATOM 1546 N N . GLU A 1 193 ? 1.289 -2.337 2.760 1.00 90.75 193 GLU A N 1
ATOM 1547 C CA . GLU A 1 193 ? 1.596 -1.531 3.949 1.00 90.75 193 GLU A CA 1
ATOM 1548 C C . GLU A 1 193 ? 1.022 -2.152 5.225 1.00 90.75 193 GLU A C 1
ATOM 1550 O O . GLU A 1 193 ? 1.704 -2.197 6.248 1.00 90.75 193 GLU A O 1
ATOM 1555 N N . GLU A 1 194 ? -0.176 -2.732 5.156 1.00 89.44 194 GLU A N 1
ATOM 1556 C CA . GLU A 1 194 ? -0.744 -3.512 6.257 1.00 89.44 194 GLU A CA 1
ATOM 1557 C C . GLU A 1 194 ? 0.145 -4.718 6.616 1.00 89.44 194 GLU A C 1
ATOM 1559 O O . GLU A 1 194 ? 0.472 -4.946 7.787 1.00 89.44 194 GLU A O 1
ATOM 1564 N N . GLY A 1 195 ? 0.593 -5.476 5.609 1.00 88.94 195 GLY A N 1
ATOM 1565 C CA . GLY A 1 195 ? 1.516 -6.595 5.789 1.00 88.94 195 GLY A CA 1
ATOM 1566 C C . GLY A 1 195 ? 2.838 -6.166 6.431 1.00 88.94 195 GLY A C 1
ATOM 1567 O O . GLY A 1 195 ? 3.295 -6.794 7.389 1.00 88.94 195 GLY A O 1
ATOM 1568 N N . LEU A 1 196 ? 3.431 -5.063 5.967 1.00 90.00 196 LEU A N 1
ATOM 1569 C CA . LEU A 1 196 ? 4.667 -4.512 6.528 1.00 90.00 196 LEU A CA 1
ATOM 1570 C C . LEU A 1 196 ? 4.481 -4.022 7.968 1.00 90.00 196 LEU A C 1
ATOM 1572 O O . LEU A 1 196 ? 5.347 -4.275 8.810 1.00 90.00 196 LEU A O 1
ATOM 1576 N N . ALA A 1 197 ? 3.349 -3.392 8.287 1.00 87.75 197 ALA A N 1
ATOM 1577 C CA . ALA A 1 197 ? 3.015 -2.997 9.652 1.00 87.75 197 ALA A CA 1
ATOM 1578 C C . ALA A 1 197 ? 2.916 -4.220 10.583 1.00 87.75 197 ALA A C 1
ATOM 1580 O O . ALA A 1 197 ? 3.462 -4.204 11.693 1.00 87.75 197 ALA A O 1
ATOM 1581 N N . LYS A 1 198 ? 2.310 -5.323 10.118 1.00 89.94 198 LYS A N 1
ATOM 1582 C CA . LYS A 1 198 ? 2.280 -6.605 10.849 1.00 89.94 198 LYS A CA 1
ATOM 1583 C C . LYS A 1 198 ? 3.689 -7.175 11.049 1.00 89.94 198 LYS A C 1
ATOM 1585 O O . LYS A 1 198 ? 4.011 -7.598 12.162 1.00 89.94 198 LYS A O 1
ATOM 1590 N N . CYS A 1 199 ? 4.551 -7.120 10.031 1.00 90.56 199 CYS A N 1
ATOM 1591 C CA . CYS A 1 199 ? 5.952 -7.534 10.153 1.00 90.56 199 CYS A CA 1
ATOM 1592 C C . CYS A 1 199 ? 6.724 -6.689 11.176 1.00 90.56 199 CYS A C 1
ATOM 1594 O O . CYS A 1 199 ? 7.458 -7.237 11.999 1.00 90.56 199 CYS A O 1
ATOM 1596 N N . HIS A 1 200 ? 6.532 -5.368 11.172 1.00 88.25 200 HIS A N 1
ATOM 1597 C CA . HIS A 1 200 ? 7.161 -4.471 12.141 1.00 88.25 200 HIS A CA 1
ATOM 1598 C C . HIS A 1 200 ? 6.685 -4.753 13.572 1.00 88.25 200 HIS A C 1
ATOM 1600 O O . HIS A 1 200 ? 7.498 -4.845 14.489 1.00 88.25 200 HIS A O 1
ATOM 1606 N N . LYS A 1 201 ? 5.382 -4.985 13.772 1.00 88.19 201 LYS A N 1
ATOM 1607 C CA . LYS A 1 201 ? 4.830 -5.380 15.075 1.00 88.19 201 LYS A CA 1
ATOM 1608 C C . LYS A 1 201 ? 5.419 -6.706 15.566 1.00 88.19 201 LYS A C 1
ATOM 1610 O O . LYS A 1 201 ? 5.788 -6.815 16.734 1.00 88.19 201 LYS A O 1
ATOM 1615 N N . ALA A 1 202 ? 5.543 -7.701 14.686 1.00 89.00 202 ALA A N 1
ATOM 1616 C CA . ALA A 1 202 ? 6.163 -8.984 15.017 1.00 89.00 202 ALA A CA 1
ATOM 1617 C C . ALA A 1 202 ? 7.642 -8.825 15.412 1.00 89.00 202 ALA A C 1
ATOM 1619 O O . ALA A 1 202 ? 8.084 -9.432 16.388 1.00 89.00 202 ALA A O 1
ATOM 1620 N N . TYR A 1 203 ? 8.383 -7.967 14.707 1.00 88.19 203 TYR A N 1
ATOM 1621 C CA . TYR A 1 203 ? 9.762 -7.623 15.047 1.00 88.19 203 TYR A CA 1
ATOM 1622 C C . TYR A 1 203 ? 9.875 -6.961 16.426 1.00 88.19 203 TYR A C 1
ATOM 1624 O O . TYR A 1 203 ? 10.633 -7.436 17.271 1.00 88.19 203 TYR A O 1
ATOM 1632 N N . SER A 1 204 ? 9.074 -5.929 16.697 1.00 86.75 204 SER A N 1
ATOM 1633 C CA . SER A 1 204 ? 9.054 -5.243 17.996 1.00 86.75 204 SER A CA 1
ATOM 1634 C C . SER A 1 204 ? 8.700 -6.194 19.145 1.00 86.75 204 SER A C 1
ATOM 1636 O O . SER A 1 204 ? 9.336 -6.162 20.197 1.00 86.75 204 SER A O 1
ATOM 1638 N N . ASN A 1 205 ? 7.751 -7.112 18.929 1.00 87.88 205 ASN A N 1
ATOM 1639 C CA . ASN A 1 205 ? 7.425 -8.161 19.898 1.00 87.88 205 ASN A CA 1
ATOM 1640 C C . ASN A 1 205 ? 8.597 -9.126 20.122 1.00 87.88 205 ASN A C 1
ATOM 1642 O O . ASN A 1 205 ? 8.855 -9.525 21.257 1.00 87.88 205 ASN A O 1
ATOM 1646 N N . CYS A 1 206 ? 9.314 -9.497 19.059 1.00 89.38 206 CYS A N 1
ATOM 1647 C CA . CYS A 1 206 ? 10.501 -10.338 19.164 1.00 89.38 206 CYS A CA 1
ATOM 1648 C C . CYS A 1 206 ? 11.585 -9.666 20.015 1.00 89.38 206 CYS A C 1
ATOM 1650 O O . CYS A 1 206 ? 12.121 -10.314 20.915 1.00 89.38 206 CYS A O 1
ATOM 1652 N N . LEU A 1 207 ? 11.868 -8.379 19.784 1.00 87.12 207 LEU A N 1
ATOM 1653 C CA . LEU A 1 207 ? 12.828 -7.621 20.592 1.00 87.12 207 LEU A CA 1
ATOM 1654 C C . LEU A 1 207 ? 12.415 -7.609 22.068 1.00 87.12 207 LEU A C 1
ATOM 1656 O O . LEU A 1 207 ? 13.194 -8.015 22.929 1.00 87.12 207 LEU A O 1
ATOM 1660 N N . TYR A 1 208 ? 11.150 -7.275 22.342 1.00 87.50 208 TYR A N 1
ATOM 1661 C CA . TYR A 1 208 ? 10.607 -7.234 23.698 1.00 87.50 208 TYR A CA 1
ATOM 1662 C C . TYR A 1 208 ? 10.745 -8.577 24.436 1.00 87.50 208 TYR A C 1
ATOM 1664 O O . TYR A 1 208 ? 11.228 -8.619 25.568 1.00 87.50 208 TYR A O 1
ATOM 1672 N N . ILE A 1 209 ? 10.373 -9.690 23.791 1.00 87.94 209 ILE A N 1
ATOM 1673 C CA . ILE A 1 209 ? 10.458 -11.038 24.381 1.00 87.94 209 ILE A CA 1
ATOM 1674 C C . ILE A 1 209 ? 11.912 -11.421 24.680 1.00 87.94 209 ILE A C 1
ATOM 1676 O O . ILE A 1 209 ? 12.191 -12.025 25.717 1.00 87.94 209 ILE A O 1
ATOM 1680 N N . ASN A 1 210 ? 12.841 -11.061 23.792 1.00 84.31 210 ASN A N 1
ATOM 1681 C CA . ASN A 1 210 ? 14.259 -11.383 23.942 1.00 84.31 210 ASN A CA 1
ATOM 1682 C C . ASN A 1 210 ? 15.022 -10.377 24.824 1.00 84.31 210 ASN A C 1
ATOM 1684 O O . ASN A 1 210 ? 16.213 -10.577 25.058 1.00 84.31 210 ASN A O 1
ATOM 1688 N N . LYS A 1 211 ? 14.338 -9.355 25.366 1.00 84.12 211 LYS A N 1
ATOM 1689 C CA . LYS A 1 211 ? 14.914 -8.266 26.178 1.00 84.12 211 LYS A CA 1
ATOM 1690 C C . LYS A 1 211 ? 16.036 -7.530 25.454 1.00 84.12 211 LYS A C 1
ATOM 1692 O O . LYS A 1 211 ? 17.126 -7.319 25.991 1.00 84.12 211 LYS A O 1
ATOM 1697 N N . CYS A 1 212 ? 15.712 -7.159 24.231 1.00 76.56 212 CYS A N 1
ATOM 1698 C CA . CYS A 1 212 ? 16.487 -6.306 23.357 1.00 76.56 212 CYS A CA 1
ATOM 1699 C C . CYS A 1 212 ? 15.690 -5.007 23.165 1.00 76.56 212 CYS A C 1
ATOM 1701 O O . CYS A 1 212 ? 16.347 -4.000 22.855 1.00 76.56 212 CYS A O 1
#

Sequence (212 aa):
MKKVFLLASMCLIFSCSNEKDIELNDSNSKSIQQKTTTDKLALYYDTMINSPEYIMYDNALKDFVSKINYDGDFYVLRTDKQMVDWINLNIDKTEYPTLETANNAWNNLKSLNSKNMSTNDFFYKELVLVGPNKLYDILKKPEYGDKTCQEKCQAVQGACTDAVNKQFSDKLNTEPSDALEAFFNLFVGLGREEGLAKCHKAYSNCLYINKC